Protein AF-A0A6A2XQ87-F1 (afdb_monomer)

Secondary structure (DSSP, 8-state):
-PPPPPPSS---SHHHHHHHHHHHHHHHHHHHHHHHHHH---EEEEEE-TTT-SS-EEES-HHHHHHHHHHHHHS-HHHHS-----------------SS---SHHHHHHHHHHHHHHHHHHHHHHHHHHT-EEEEEEPPPTT--PPPEEES-HHHHHHHHHHHHTS---TT--HHHHHHHHHHHHHHHHHHHHHHHHHHHHHHHHTTT--

Solvent-accessible surface area (backbone atoms only — not comparable to full-atom values): 12381 Å² total; per-residue (Å²): 132,84,79,78,83,76,76,98,45,64,48,81,53,65,69,61,26,49,52,50,46,57,54,48,52,56,51,47,56,52,49,53,51,52,45,28,48,30,53,53,26,53,60,33,35,45,38,42,32,84,89,78,36,94,57,67,48,48,32,81,30,67,75,67,26,49,60,57,51,54,56,60,67,70,51,56,74,80,65,57,73,63,80,84,80,81,81,82,83,87,89,77,88,80,68,92,74,74,96,47,66,46,80,54,63,69,63,22,52,55,48,44,56,54,52,49,55,54,47,55,52,50,52,53,48,48,30,46,30,60,71,38,52,62,29,37,40,39,37,57,32,91,95,5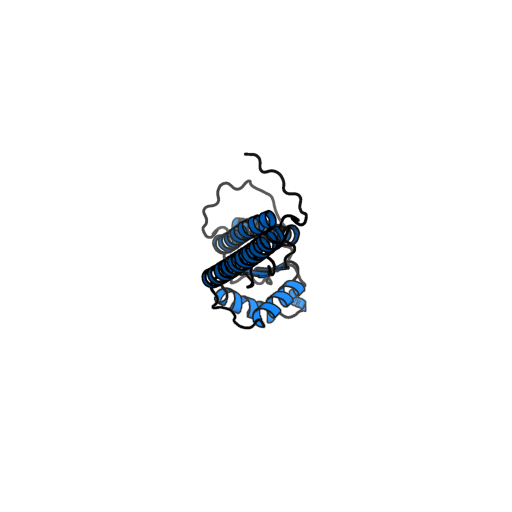4,93,64,71,64,50,44,31,85,34,41,69,58,28,52,50,55,57,48,53,58,71,69,48,77,86,64,89,77,74,48,75,64,61,53,52,53,54,50,51,51,51,55,50,52,53,51,54,52,51,52,52,53,50,51,51,52,53,52,51,57,54,55,68,60,72,80,113

Sequence (211 aa):
MARKRVKLAYIIDAAARKAAYRKIKKGLAKKLSELTTLCGTETCAVIYSPTCDYQPEVWPSAAGAQHLFSEFKALPDIERSRLAECEGGGFGRAGKIKIAYITNAAARKATCKKRKKGLMKKLSELTTLCGIEACAVLYPPPGCVSQPEAWPSAAVAHRLLSEYKNLPEFQNVKEEDLDELRLLIEQNLKDINNRVHALINAHVLWGKQEY

Radius of gyration: 24.17 Å; Cα contacts (8 Å, |Δi|>4): 193; chains: 1; bounding box: 72×45×71 Å

Structure (mmCIF, N/CA/C/O backbone):
data_AF-A0A6A2XQ87-F1
#
_entry.id   AF-A0A6A2XQ87-F1
#
loop_
_atom_site.group_PDB
_atom_site.id
_atom_site.type_symbol
_atom_site.label_atom_id
_atom_site.label_alt_id
_atom_site.label_comp_id
_atom_site.label_asym_id
_atom_site.label_entity_id
_atom_site.label_seq_id
_atom_site.pdbx_PDB_ins_code
_atom_site.Cartn_x
_atom_site.Cartn_y
_atom_site.Cartn_z
_atom_site.occupancy
_atom_site.B_iso_or_equiv
_atom_site.auth_seq_id
_atom_site.auth_comp_id
_atom_site.auth_asym_id
_atom_site.auth_atom_id
_atom_site.pdbx_PDB_model_num
ATOM 1 N N . MET A 1 1 ? 2.124 27.271 -5.789 1.00 35.72 1 MET A N 1
ATOM 2 C CA . MET A 1 1 ? 2.092 26.489 -7.047 1.00 35.72 1 MET A CA 1
ATOM 3 C C . MET A 1 1 ? 0.787 25.711 -7.142 1.00 35.72 1 MET A C 1
ATOM 5 O O . MET A 1 1 ? 0.489 24.936 -6.235 1.00 35.72 1 MET A O 1
ATOM 9 N N . ALA A 1 2 ? 0.000 25.914 -8.199 1.00 40.97 2 ALA A N 1
ATOM 10 C CA . ALA A 1 2 ? -1.187 25.102 -8.458 1.00 40.97 2 ALA A CA 1
ATOM 11 C C . ALA A 1 2 ? -0.754 23.674 -8.828 1.00 40.97 2 ALA A C 1
ATOM 13 O O . ALA A 1 2 ? 0.063 23.481 -9.727 1.00 40.97 2 ALA A O 1
ATOM 14 N N . ARG A 1 3 ? -1.257 22.653 -8.120 1.00 56.28 3 ARG A N 1
ATOM 15 C CA . ARG A 1 3 ? -0.997 21.261 -8.513 1.00 56.28 3 ARG A CA 1
ATOM 16 C C . ARG A 1 3 ? -1.724 20.987 -9.822 1.00 56.28 3 ARG A C 1
ATOM 18 O O . ARG A 1 3 ? -2.952 21.024 -9.852 1.00 56.28 3 ARG A O 1
ATOM 25 N N . LYS A 1 4 ? -0.976 20.646 -10.872 1.00 64.50 4 LYS A N 1
ATOM 26 C CA . LYS A 1 4 ? -1.545 20.094 -12.104 1.00 64.50 4 LYS A CA 1
ATOM 27 C C . LYS A 1 4 ? -2.340 18.835 -11.748 1.00 64.50 4 LYS A C 1
ATOM 29 O O . LYS A 1 4 ? -1.832 17.946 -11.060 1.00 64.50 4 LYS A O 1
ATOM 34 N N . ARG A 1 5 ? -3.607 18.788 -12.162 1.00 64.62 5 ARG A N 1
ATOM 35 C CA . ARG A 1 5 ? -4.484 17.637 -11.931 1.00 64.62 5 ARG A CA 1
ATOM 36 C C . ARG A 1 5 ? -3.937 16.458 -12.734 1.00 64.62 5 ARG A C 1
ATOM 38 O O . ARG A 1 5 ? -3.805 16.548 -13.951 1.00 64.62 5 ARG A O 1
ATOM 45 N N . VAL A 1 6 ? -3.567 15.387 -12.040 1.00 66.38 6 VAL A N 1
ATOM 46 C CA . VAL A 1 6 ? -3.069 14.160 -12.670 1.00 66.38 6 VAL A CA 1
ATOM 47 C C . VAL A 1 6 ? -4.253 13.465 -13.343 1.00 66.38 6 VAL A C 1
ATOM 49 O O . VAL A 1 6 ? -5.304 13.306 -12.719 1.00 66.38 6 VAL A O 1
ATOM 52 N N . LYS A 1 7 ? -4.107 13.093 -14.620 1.00 75.81 7 LYS A N 1
ATOM 53 C CA . LYS A 1 7 ? -5.076 12.228 -15.304 1.00 75.81 7 LYS A CA 1
ATOM 54 C C . LYS A 1 7 ? -5.001 10.844 -14.649 1.00 75.81 7 LYS A C 1
ATOM 56 O O . LYS A 1 7 ? -3.903 10.319 -14.497 1.00 75.81 7 LYS A O 1
ATOM 61 N N . LEU A 1 8 ? -6.136 10.283 -14.229 1.00 82.06 8 LEU A N 1
ATOM 62 C CA . LEU A 1 8 ? -6.211 8.944 -13.628 1.00 82.06 8 LEU A CA 1
ATOM 63 C C . LEU A 1 8 ? -6.090 7.878 -14.720 1.00 82.06 8 LEU A C 1
ATOM 65 O O . LEU A 1 8 ? -7.077 7.278 -15.124 1.00 82.06 8 LEU A O 1
ATOM 69 N N . ALA A 1 9 ? -4.881 7.711 -15.237 1.00 89.06 9 ALA A N 1
ATOM 70 C CA . ALA A 1 9 ? -4.544 6.732 -16.256 1.00 89.06 9 ALA A CA 1
ATOM 71 C C . ALA A 1 9 ? -3.140 6.192 -15.989 1.00 89.06 9 ALA A C 1
ATOM 73 O O . ALA A 1 9 ? -2.318 6.875 -15.373 1.00 89.06 9 ALA A O 1
ATOM 74 N N . TYR A 1 10 ? -2.878 4.981 -16.470 1.00 91.56 10 TYR A N 1
ATOM 75 C CA . TYR A 1 10 ? -1.570 4.351 -16.359 1.00 91.56 10 TYR A CA 1
ATOM 76 C C . TYR A 1 10 ? -0.455 5.287 -16.849 1.00 91.56 10 TYR A C 1
ATOM 78 O O . TYR A 1 10 ? -0.535 5.866 -17.936 1.00 91.56 10 TYR A O 1
ATOM 86 N N . ILE A 1 11 ? 0.585 5.456 -16.031 1.00 90.19 11 ILE A N 1
ATOM 87 C CA . ILE A 1 11 ? 1.744 6.274 -16.386 1.00 90.19 11 ILE A CA 1
ATOM 88 C C . ILE A 1 11 ? 2.653 5.429 -17.274 1.00 90.19 11 ILE A C 1
ATOM 90 O O . ILE A 1 11 ? 3.260 4.476 -16.795 1.00 90.19 11 ILE A O 1
ATOM 94 N N . ILE A 1 12 ? 2.766 5.792 -18.552 1.00 88.88 12 ILE A N 1
ATOM 95 C CA . ILE A 1 12 ? 3.573 5.051 -19.535 1.00 88.88 12 ILE A CA 1
ATOM 96 C C . ILE A 1 12 ? 5.070 5.150 -19.206 1.00 88.88 12 ILE A C 1
ATOM 98 O O . ILE A 1 12 ? 5.761 4.132 -19.160 1.00 88.88 12 ILE A O 1
ATOM 102 N N . ASP A 1 13 ? 5.557 6.358 -18.912 1.00 90.75 13 ASP A N 1
ATOM 103 C CA . ASP A 1 13 ? 6.966 6.597 -18.592 1.00 90.75 13 ASP A CA 1
ATOM 104 C C . ASP A 1 13 ? 7.388 5.889 -17.294 1.00 90.75 13 ASP A C 1
ATOM 106 O O . ASP A 1 13 ? 6.822 6.119 -16.221 1.00 90.75 13 ASP A O 1
ATOM 110 N N . ALA A 1 14 ? 8.397 5.022 -17.388 1.00 84.38 14 ALA A N 1
ATOM 111 C CA . ALA A 1 14 ? 8.806 4.157 -16.286 1.00 84.38 14 ALA A CA 1
ATOM 112 C C . ALA A 1 14 ? 9.411 4.940 -15.109 1.00 84.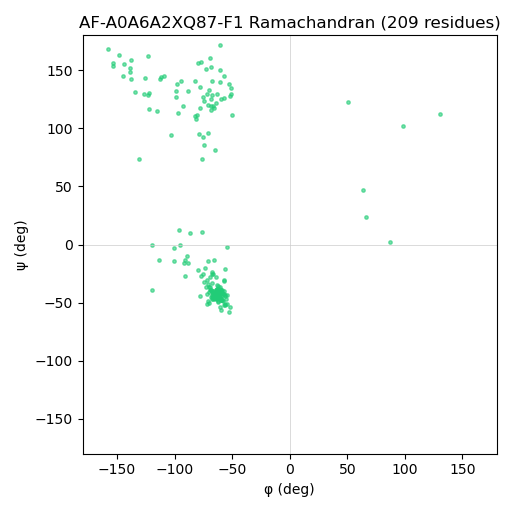38 14 ALA A C 1
ATOM 114 O O . ALA A 1 14 ? 9.107 4.643 -13.950 1.00 84.38 14 ALA A O 1
ATOM 115 N N . ALA A 1 15 ? 10.216 5.971 -15.384 1.00 86.00 15 ALA A N 1
ATOM 116 C CA . ALA A 1 15 ? 10.848 6.783 -14.347 1.00 86.00 15 ALA A CA 1
ATOM 117 C C . ALA A 1 15 ? 9.808 7.614 -13.574 1.00 86.00 15 ALA A C 1
ATOM 119 O O . ALA A 1 15 ? 9.790 7.611 -12.338 1.00 86.00 15 ALA A O 1
ATOM 120 N N . ALA A 1 16 ? 8.878 8.259 -14.281 1.00 88.94 16 ALA A N 1
ATOM 121 C CA . ALA A 1 16 ? 7.765 8.995 -13.696 1.00 88.94 16 ALA A CA 1
ATOM 122 C C . ALA A 1 16 ? 6.822 8.072 -12.920 1.00 88.94 16 ALA A C 1
ATOM 124 O O . ALA A 1 16 ? 6.366 8.443 -11.834 1.00 88.94 16 ALA A O 1
ATOM 125 N N . ARG A 1 17 ? 6.559 6.859 -13.426 1.00 91.25 17 ARG A N 1
ATOM 126 C CA . ARG A 1 17 ? 5.754 5.849 -12.728 1.00 91.25 17 ARG A CA 1
ATOM 127 C C . ARG A 1 17 ? 6.415 5.424 -11.416 1.00 91.25 17 ARG A C 1
ATOM 129 O O . ARG A 1 17 ? 5.743 5.446 -10.386 1.00 91.25 17 ARG A O 1
ATOM 136 N N . LYS A 1 18 ? 7.725 5.145 -11.413 1.00 87.00 18 LYS A N 1
ATOM 137 C CA . LYS A 1 18 ? 8.491 4.795 -10.200 1.00 87.00 18 LYS A CA 1
ATOM 138 C C . LYS A 1 18 ? 8.527 5.947 -9.187 1.00 87.00 18 LYS A C 1
ATOM 140 O O . LYS A 1 18 ? 8.330 5.736 -7.989 1.00 87.00 18 LYS A O 1
ATOM 145 N N . ALA A 1 19 ? 8.702 7.186 -9.647 1.00 87.44 19 ALA A N 1
ATOM 146 C CA . ALA A 1 19 ? 8.659 8.366 -8.782 1.00 87.44 19 ALA A CA 1
ATOM 147 C C . ALA A 1 19 ? 7.261 8.595 -8.173 1.00 87.44 19 ALA A C 1
ATOM 149 O O . ALA A 1 19 ? 7.133 8.893 -6.979 1.00 87.44 19 ALA A O 1
ATOM 150 N N . ALA A 1 20 ? 6.202 8.430 -8.973 1.00 89.44 20 ALA A N 1
ATOM 151 C CA . ALA A 1 20 ? 4.821 8.511 -8.509 1.00 89.44 20 ALA A CA 1
ATOM 152 C C . ALA A 1 20 ? 4.516 7.418 -7.477 1.00 89.44 20 ALA A C 1
ATOM 154 O O . ALA A 1 20 ? 3.986 7.737 -6.411 1.00 89.44 20 ALA A O 1
ATOM 155 N N . TYR A 1 21 ? 4.923 6.176 -7.754 1.00 90.19 21 TYR A N 1
ATOM 156 C CA . TYR A 1 21 ? 4.812 5.036 -6.849 1.00 90.19 21 TYR A CA 1
ATOM 157 C C . TYR A 1 21 ? 5.421 5.350 -5.479 1.00 90.19 21 TYR A C 1
ATOM 159 O O . TYR A 1 21 ? 4.697 5.385 -4.484 1.00 90.19 21 TYR A O 1
ATOM 167 N N . ARG A 1 22 ? 6.713 5.711 -5.423 1.00 89.06 22 ARG A N 1
ATOM 168 C CA . ARG A 1 22 ? 7.423 6.028 -4.167 1.00 89.06 22 ARG A CA 1
ATOM 169 C C . ARG A 1 22 ? 6.730 7.138 -3.372 1.00 89.06 22 ARG A C 1
ATOM 171 O O . ARG A 1 22 ? 6.539 7.040 -2.158 1.00 89.06 22 ARG A O 1
ATOM 178 N N . LYS A 1 23 ? 6.296 8.197 -4.060 1.00 89.56 23 LYS A N 1
ATOM 179 C CA . LYS A 1 23 ? 5.602 9.331 -3.437 1.00 89.56 23 LYS A CA 1
ATOM 180 C C . LYS A 1 23 ? 4.233 8.944 -2.879 1.00 89.56 23 LYS A C 1
ATOM 182 O O . LYS A 1 23 ? 3.861 9.397 -1.794 1.00 89.56 23 LYS A O 1
ATOM 187 N N . ILE A 1 24 ? 3.463 8.152 -3.623 1.00 88.44 24 ILE A N 1
ATOM 188 C CA . ILE A 1 24 ? 2.133 7.709 -3.204 1.00 88.44 24 ILE A CA 1
ATOM 189 C C . ILE A 1 24 ? 2.247 6.684 -2.071 1.00 88.44 24 ILE A C 1
ATOM 191 O O . ILE A 1 24 ? 1.532 6.850 -1.085 1.00 88.44 24 ILE A O 1
ATOM 195 N N . LYS A 1 25 ? 3.183 5.728 -2.155 1.00 88.88 25 LYS A N 1
ATOM 196 C CA . LYS A 1 25 ? 3.517 4.748 -1.107 1.00 88.88 25 LYS A CA 1
ATOM 197 C C . LYS A 1 25 ? 3.794 5.435 0.232 1.00 88.88 25 LYS A C 1
ATOM 199 O O . LYS A 1 25 ? 3.080 5.212 1.207 1.00 88.88 25 LYS A O 1
ATOM 204 N N . LYS A 1 26 ? 4.713 6.409 0.251 1.00 87.56 26 LYS A N 1
ATOM 205 C CA . LYS A 1 26 ? 5.008 7.218 1.451 1.00 87.56 26 LYS A CA 1
ATOM 206 C C . LYS A 1 26 ? 3.779 7.974 1.974 1.00 87.56 26 LYS A C 1
ATOM 208 O O . LYS A 1 26 ? 3.560 8.081 3.180 1.00 87.56 26 LYS A O 1
ATOM 213 N N . GLY A 1 27 ? 2.958 8.508 1.069 1.00 87.88 27 GLY A N 1
ATOM 214 C CA . GLY A 1 27 ? 1.711 9.187 1.423 1.00 87.88 27 GLY A CA 1
ATOM 215 C C . GLY A 1 27 ? 0.638 8.256 2.000 1.00 87.88 27 GLY A C 1
ATOM 216 O O . GLY A 1 27 ? -0.135 8.690 2.853 1.00 87.88 27 GLY A O 1
ATOM 217 N N . LEU A 1 28 ? 0.584 7.001 1.548 1.00 89.19 28 LEU A N 1
ATOM 218 C CA . LEU A 1 28 ? -0.313 5.960 2.054 1.00 89.19 28 LEU A CA 1
ATOM 219 C C . LEU A 1 28 ? 0.084 5.527 3.460 1.00 89.19 28 LEU A C 1
ATOM 221 O O . LEU A 1 28 ? -0.760 5.589 4.350 1.00 89.19 28 LEU A O 1
ATOM 225 N N . ALA A 1 29 ? 1.360 5.206 3.681 1.00 87.06 29 ALA A N 1
ATOM 226 C CA . ALA A 1 29 ? 1.874 4.849 5.003 1.00 87.06 29 ALA A CA 1
ATOM 227 C C . ALA A 1 29 ? 1.558 5.937 6.045 1.00 87.06 29 ALA A C 1
ATOM 229 O O . ALA A 1 29 ? 1.047 5.648 7.125 1.00 87.06 29 ALA A O 1
ATOM 230 N N . LYS A 1 30 ? 1.741 7.216 5.681 1.00 88.38 30 LYS A N 1
ATOM 231 C CA . LYS A 1 30 ? 1.367 8.348 6.544 1.00 88.38 30 LYS A CA 1
ATOM 232 C C . LYS A 1 30 ? -0.140 8.424 6.819 1.00 88.38 30 LYS A C 1
ATOM 234 O O . LYS A 1 30 ? -0.562 8.783 7.911 1.00 88.38 30 LYS A O 1
ATOM 239 N N . LYS A 1 31 ? -0.982 8.130 5.825 1.00 88.88 31 LYS A N 1
ATOM 240 C CA . LYS A 1 31 ? -2.443 8.139 6.001 1.00 88.88 31 LYS A CA 1
ATOM 241 C C . LYS A 1 31 ? -2.912 7.014 6.918 1.00 88.88 31 LYS A C 1
ATOM 243 O O . LYS A 1 31 ? -3.819 7.261 7.707 1.00 88.88 31 LYS A O 1
ATOM 248 N N . LEU A 1 32 ? -2.316 5.828 6.799 1.00 88.56 32 LEU A N 1
ATOM 249 C CA . LEU A 1 32 ? -2.592 4.674 7.655 1.00 88.56 32 LEU A CA 1
ATOM 250 C C . LEU A 1 32 ? -2.182 4.955 9.105 1.00 88.56 32 LEU A C 1
ATOM 252 O O . LEU A 1 32 ? -2.995 4.767 10.010 1.00 88.56 32 LEU A O 1
ATOM 256 N N . SER A 1 33 ? -0.988 5.519 9.324 1.00 86.81 33 SER A N 1
ATOM 257 C CA . SER A 1 33 ? -0.547 5.896 10.672 1.00 86.81 33 SER A CA 1
ATOM 258 C C . SER A 1 33 ? -1.428 6.986 11.281 1.00 86.81 33 SER A C 1
ATOM 260 O O . SER A 1 33 ? -1.905 6.832 12.399 1.00 86.81 33 SER A O 1
ATOM 262 N N . GLU A 1 34 ? -1.753 8.043 10.527 1.00 88.50 34 GLU A N 1
ATOM 263 C CA . GLU A 1 34 ? -2.676 9.081 10.998 1.00 88.50 34 GLU A CA 1
ATOM 264 C C . GLU A 1 34 ? -4.072 8.516 11.309 1.00 88.50 34 GLU A C 1
ATOM 266 O O . GLU A 1 34 ? -4.705 8.956 12.264 1.00 88.50 34 GLU A O 1
ATOM 271 N N . LEU A 1 35 ? -4.585 7.573 10.512 1.00 88.31 35 LEU A N 1
ATOM 272 C CA . LEU A 1 35 ? -5.891 6.957 10.759 1.00 88.31 35 LEU A CA 1
ATOM 273 C C . LEU A 1 35 ? -5.878 6.152 12.064 1.00 88.31 35 LEU A C 1
ATOM 275 O O . LEU A 1 35 ? -6.745 6.368 12.909 1.00 88.31 35 LEU A O 1
ATOM 279 N N . THR A 1 36 ? -4.845 5.329 12.243 1.00 87.12 36 THR A N 1
ATOM 280 C CA . THR A 1 36 ? -4.598 4.540 13.456 1.00 87.12 36 THR A CA 1
ATOM 281 C C . THR A 1 36 ? -4.521 5.443 14.686 1.00 87.12 36 THR A C 1
ATOM 283 O O . THR A 1 36 ? -5.283 5.263 15.632 1.00 87.12 36 THR A O 1
ATOM 286 N N . THR A 1 37 ? -3.704 6.501 14.651 1.00 87.06 37 THR A N 1
ATOM 287 C CA . THR A 1 37 ? -3.547 7.423 15.787 1.00 87.06 37 THR A CA 1
ATOM 288 C C . THR A 1 37 ? -4.820 8.208 16.099 1.00 87.06 37 THR A C 1
ATOM 290 O O . THR A 1 37 ? -5.185 8.352 17.261 1.00 87.06 37 THR A O 1
ATOM 293 N N . LEU A 1 38 ? -5.506 8.749 15.088 1.00 86.38 38 LEU A N 1
ATOM 294 C CA . LEU A 1 38 ? -6.671 9.614 15.313 1.00 86.38 38 LEU A CA 1
ATOM 295 C C . LEU A 1 38 ? -7.912 8.826 15.742 1.00 86.38 38 LEU A C 1
ATOM 297 O O . LEU A 1 38 ? -8.754 9.363 16.464 1.00 86.38 38 LEU A O 1
ATOM 301 N N . CYS A 1 39 ? -8.053 7.592 15.249 1.00 85.25 39 CYS A N 1
ATOM 302 C CA . CYS A 1 39 ? -9.293 6.826 15.352 1.00 85.25 39 CYS A CA 1
ATOM 303 C C . CYS A 1 39 ? -9.184 5.580 16.235 1.00 85.25 39 CYS A C 1
ATOM 305 O O . CYS A 1 39 ? -10.227 5.038 16.587 1.00 85.25 39 CYS A O 1
ATOM 307 N N . GLY A 1 40 ? -7.974 5.147 16.607 1.00 81.31 40 GLY A N 1
ATOM 308 C CA . GLY A 1 40 ? -7.760 3.904 17.355 1.00 81.31 40 GLY A CA 1
ATOM 309 C C . GLY A 1 40 ? -8.118 2.652 16.551 1.00 81.31 40 GLY A C 1
ATOM 310 O O . GLY A 1 40 ? -8.494 1.646 17.133 1.00 81.31 40 GLY A O 1
ATOM 311 N N . THR A 1 41 ? -8.091 2.738 15.219 1.00 81.94 41 THR A N 1
ATOM 312 C CA . THR A 1 41 ? -8.372 1.614 14.317 1.00 81.94 41 THR A CA 1
ATOM 313 C C . THR A 1 41 ? -7.094 0.845 14.044 1.00 81.94 41 THR A C 1
ATOM 315 O O . THR A 1 41 ? -6.109 1.464 13.638 1.00 81.94 41 THR A O 1
ATOM 318 N N . GLU A 1 42 ? -7.121 -0.474 14.157 1.00 82.69 42 GLU A N 1
ATOM 319 C CA . GLU A 1 42 ? -6.037 -1.303 13.635 1.00 82.69 42 GLU A CA 1
ATOM 320 C C . GLU A 1 42 ? -6.196 -1.425 12.119 1.00 82.69 42 GLU A C 1
ATOM 322 O O . GLU A 1 42 ? -7.299 -1.543 11.587 1.00 82.69 42 GLU A O 1
ATOM 327 N N . THR A 1 43 ? -5.108 -1.281 11.370 1.00 82.06 43 THR A N 1
ATOM 328 C CA . THR A 1 43 ? -5.176 -1.318 9.907 1.00 82.06 43 THR A CA 1
ATOM 329 C C . THR A 1 43 ? -4.009 -2.114 9.363 1.00 82.06 43 THR A C 1
ATOM 331 O O . THR A 1 43 ? -2.933 -2.131 9.950 1.00 82.06 43 THR A O 1
ATOM 334 N N . CYS A 1 44 ? -4.208 -2.782 8.238 1.00 85.19 44 CYS A N 1
ATOM 335 C CA . CYS A 1 44 ? -3.121 -3.399 7.502 1.00 85.19 44 CYS A CA 1
ATOM 336 C C . CYS A 1 44 ? -3.306 -3.179 6.005 1.00 85.19 44 CYS A C 1
ATOM 338 O O . CYS A 1 44 ? -4.418 -2.989 5.502 1.00 85.19 44 CYS A O 1
ATOM 340 N N . ALA A 1 45 ? -2.192 -3.150 5.287 1.00 86.62 45 ALA A N 1
ATOM 341 C CA . ALA A 1 45 ? -2.188 -3.022 3.841 1.00 86.62 45 ALA A CA 1
ATOM 342 C C . ALA A 1 45 ? -1.040 -3.834 3.257 1.00 86.62 45 ALA A C 1
ATOM 344 O O . ALA A 1 45 ? 0.034 -3.897 3.855 1.00 86.62 45 ALA A O 1
ATOM 345 N N . VAL A 1 46 ? -1.282 -4.417 2.085 1.00 88.31 46 VAL A N 1
ATOM 346 C CA . VAL A 1 46 ? -0.266 -5.099 1.283 1.00 88.31 46 VAL A CA 1
ATOM 347 C C . VAL A 1 46 ? -0.290 -4.497 -0.111 1.00 88.31 46 VAL A C 1
ATOM 349 O O . VAL A 1 46 ? -1.356 -4.348 -0.713 1.00 88.31 46 VAL A O 1
ATOM 352 N N . ILE A 1 47 ? 0.882 -4.114 -0.607 1.00 88.44 47 ILE A N 1
ATOM 353 C CA . ILE A 1 47 ? 1.067 -3.546 -1.939 1.00 88.44 47 ILE A CA 1
ATOM 354 C C . ILE A 1 47 ? 2.055 -4.432 -2.690 1.00 88.44 47 ILE A C 1
ATOM 356 O O . ILE A 1 47 ? 3.223 -4.523 -2.324 1.00 88.44 47 ILE A O 1
ATOM 360 N N . TYR A 1 48 ? 1.587 -5.043 -3.770 1.00 84.25 48 TYR A N 1
ATOM 361 C CA . TYR A 1 48 ? 2.388 -5.827 -4.696 1.00 84.25 48 TYR A CA 1
ATOM 362 C C . TYR A 1 48 ? 2.774 -4.962 -5.878 1.00 84.25 48 TYR A C 1
ATOM 364 O O . TYR A 1 48 ? 1.918 -4.582 -6.672 1.00 84.25 48 TYR A O 1
ATOM 372 N N . SER A 1 49 ? 4.061 -4.668 -6.030 1.00 82.12 49 SER A N 1
ATOM 373 C CA . SER A 1 49 ? 4.544 -3.857 -7.146 1.00 82.12 49 SER A CA 1
ATOM 374 C C . SER A 1 49 ? 5.727 -4.521 -7.845 1.00 82.12 49 SER A C 1
ATOM 376 O O . SER A 1 49 ? 6.835 -4.004 -7.744 1.00 82.12 49 SER A O 1
ATOM 378 N N . PRO A 1 50 ? 5.518 -5.602 -8.625 1.00 70.56 50 PRO A N 1
ATOM 379 C CA . PRO A 1 50 ? 6.610 -6.365 -9.248 1.00 70.56 50 PRO A CA 1
ATOM 380 C C . PRO A 1 50 ? 7.542 -5.520 -10.130 1.00 70.56 50 PRO A C 1
ATOM 382 O O . PRO A 1 50 ? 8.664 -5.907 -10.428 1.00 70.56 50 PRO A O 1
ATOM 385 N N . THR A 1 51 ? 7.060 -4.358 -10.580 1.00 67.25 51 THR A N 1
ATOM 386 C CA . THR A 1 51 ? 7.790 -3.433 -11.454 1.00 67.25 51 THR A CA 1
ATOM 387 C C . THR A 1 51 ? 8.590 -2.367 -10.705 1.00 67.25 51 THR A C 1
ATOM 389 O O . THR A 1 51 ? 9.421 -1.697 -11.317 1.00 67.25 51 THR A O 1
ATOM 392 N N . CYS A 1 52 ? 8.324 -2.156 -9.413 1.00 66.44 52 CYS A N 1
ATOM 393 C CA . CYS A 1 52 ? 9.003 -1.137 -8.610 1.00 66.44 52 CYS A CA 1
ATOM 394 C C . CYS A 1 52 ? 9.765 -1.733 -7.426 1.00 66.44 52 CYS A C 1
ATOM 396 O O . CYS A 1 52 ? 10.864 -1.250 -7.161 1.00 66.44 52 CYS A O 1
ATOM 398 N N . ASP A 1 53 ? 9.194 -2.752 -6.775 1.00 71.50 53 ASP A N 1
ATOM 399 C CA . ASP A 1 53 ? 9.710 -3.414 -5.580 1.00 71.50 53 ASP A CA 1
ATOM 400 C C . ASP A 1 53 ? 9.610 -4.944 -5.771 1.00 71.50 53 ASP A C 1
ATOM 402 O O . ASP A 1 53 ? 8.562 -5.472 -6.146 1.00 71.50 53 ASP A O 1
ATOM 406 N N . TYR A 1 54 ? 10.690 -5.677 -5.498 1.00 67.25 54 TYR A N 1
ATOM 407 C CA . TYR A 1 54 ? 10.693 -7.145 -5.607 1.00 67.25 54 TYR A CA 1
ATOM 408 C C . TYR A 1 54 ? 9.921 -7.831 -4.475 1.00 67.25 54 TYR A C 1
ATOM 410 O O . TYR A 1 54 ? 9.502 -8.978 -4.614 1.00 67.25 54 TYR A O 1
ATOM 418 N N . GLN A 1 55 ? 9.722 -7.125 -3.361 1.00 73.06 55 GLN A N 1
ATOM 419 C CA . GLN A 1 55 ? 8.973 -7.605 -2.209 1.00 73.06 55 GLN A CA 1
ATOM 420 C C . GLN A 1 55 ? 7.672 -6.820 -2.044 1.00 73.06 55 GLN A C 1
ATOM 422 O O . GLN A 1 55 ? 7.652 -5.610 -2.293 1.00 73.06 55 GLN A O 1
ATOM 427 N N . PRO A 1 56 ? 6.587 -7.474 -1.599 1.00 82.25 56 PRO A N 1
ATOM 428 C CA . PRO A 1 56 ? 5.369 -6.767 -1.249 1.00 82.25 56 PRO A CA 1
ATOM 429 C C . PRO A 1 56 ? 5.625 -5.830 -0.069 1.00 82.25 56 PRO A C 1
ATOM 431 O O . PRO A 1 56 ? 6.137 -6.243 0.971 1.00 82.25 56 PRO A O 1
ATOM 434 N N . GLU A 1 57 ? 5.228 -4.571 -0.208 1.00 83.38 57 GLU A N 1
ATOM 435 C CA . GLU A 1 57 ? 5.259 -3.626 0.904 1.00 83.38 57 GLU A CA 1
ATOM 436 C C . GLU A 1 57 ? 4.096 -3.944 1.848 1.00 83.38 57 GLU A C 1
ATOM 438 O O . GLU A 1 57 ? 2.936 -3.977 1.421 1.00 83.38 57 GLU A O 1
ATOM 443 N N . VAL A 1 58 ? 4.397 -4.123 3.136 1.00 86.00 58 VAL A N 1
ATOM 444 C CA . VAL A 1 58 ? 3.402 -4.450 4.162 1.00 86.00 58 VAL A CA 1
ATOM 445 C C . VAL A 1 58 ? 3.387 -3.421 5.282 1.00 86.00 58 VAL A C 1
ATOM 447 O O . VAL A 1 58 ? 4.415 -3.084 5.862 1.00 86.00 58 VAL A O 1
ATOM 450 N N . TRP A 1 59 ? 2.186 -2.948 5.614 1.00 85.81 59 TRP A N 1
ATOM 451 C CA . TRP A 1 59 ? 1.936 -2.012 6.708 1.00 85.81 59 TRP A CA 1
ATOM 452 C C . TRP A 1 59 ? 1.133 -2.686 7.832 1.00 85.81 59 TRP A C 1
ATOM 454 O O . TRP A 1 59 ? 0.199 -3.430 7.511 1.00 85.81 59 TRP A O 1
ATOM 464 N N . PRO A 1 60 ? 1.398 -2.389 9.123 1.00 76.62 60 PRO A N 1
ATOM 465 C CA . PRO A 1 60 ? 2.418 -1.462 9.651 1.00 76.62 60 PRO A CA 1
ATOM 466 C C . PRO A 1 60 ? 3.842 -2.024 9.642 1.00 76.62 60 PRO A C 1
ATOM 468 O O . PRO A 1 60 ? 4.802 -1.266 9.545 1.00 76.62 60 PRO A O 1
ATOM 471 N N . SER A 1 61 ? 3.963 -3.341 9.720 1.00 81.19 61 SER A N 1
ATOM 472 C CA . SER A 1 61 ? 5.183 -4.120 9.518 1.00 81.19 61 SER A CA 1
ATOM 473 C C . SER A 1 61 ? 4.769 -5.546 9.156 1.00 81.19 61 SER A C 1
ATOM 475 O O . SER A 1 61 ? 3.601 -5.897 9.329 1.00 81.19 61 SER A O 1
ATOM 477 N N . ALA A 1 62 ? 5.695 -6.391 8.697 1.00 76.94 62 ALA A N 1
ATOM 478 C CA . ALA A 1 62 ? 5.385 -7.797 8.427 1.00 76.94 62 ALA A CA 1
ATOM 479 C C . ALA A 1 62 ? 4.775 -8.490 9.665 1.00 76.94 62 ALA A C 1
ATOM 481 O O . ALA A 1 62 ? 3.673 -9.027 9.582 1.00 76.94 62 ALA A O 1
ATOM 482 N N . ALA A 1 63 ? 5.420 -8.379 10.832 1.00 75.12 63 ALA A N 1
ATOM 483 C CA . ALA A 1 63 ? 4.915 -8.936 12.091 1.00 75.12 63 ALA A CA 1
ATOM 484 C C . ALA A 1 63 ? 3.597 -8.279 12.547 1.00 75.12 63 ALA A C 1
ATOM 486 O O . ALA A 1 63 ? 2.648 -8.957 12.943 1.00 75.12 63 ALA A O 1
ATOM 487 N N . GLY A 1 64 ? 3.506 -6.949 12.442 1.00 71.94 64 GLY A N 1
ATOM 488 C CA . GLY A 1 64 ? 2.311 -6.197 12.821 1.00 71.94 64 GLY A CA 1
ATOM 489 C C . GLY A 1 64 ? 1.107 -6.485 11.924 1.00 71.94 64 GLY A C 1
ATOM 490 O O . GLY A 1 64 ? -0.024 -6.353 12.364 1.00 71.94 64 GLY A O 1
ATOM 491 N N . ALA A 1 65 ? 1.322 -6.915 10.684 1.00 79.50 65 ALA A N 1
ATOM 492 C CA . ALA A 1 65 ? 0.240 -7.267 9.780 1.00 79.50 65 ALA A CA 1
ATOM 493 C C . ALA A 1 65 ? -0.142 -8.755 9.860 1.00 79.50 65 ALA A C 1
ATOM 495 O O . ALA A 1 65 ? -1.298 -9.090 9.627 1.00 79.50 65 ALA A O 1
ATOM 496 N N . GLN A 1 66 ? 0.777 -9.651 10.242 1.00 78.81 66 GLN A N 1
ATOM 497 C CA . GLN A 1 66 ? 0.530 -11.099 10.321 1.00 78.81 66 GLN A CA 1
ATOM 498 C C . GLN A 1 66 ? -0.628 -11.490 11.256 1.00 78.81 66 GLN A C 1
ATOM 500 O O . GLN A 1 66 ? -1.438 -12.350 10.887 1.00 78.81 66 GLN A O 1
ATOM 505 N N . HIS A 1 67 ? -0.731 -10.875 12.441 1.00 78.69 67 HIS A N 1
ATOM 506 C CA . HIS A 1 67 ? -1.838 -11.166 13.362 1.00 78.69 67 HIS A CA 1
ATOM 507 C C . HIS A 1 67 ? -3.176 -10.688 12.776 1.00 78.69 67 HIS A C 1
ATOM 509 O O . HIS A 1 67 ? -4.114 -11.479 12.685 1.00 78.69 67 HIS A O 1
ATOM 515 N N . LEU A 1 68 ? -3.210 -9.469 12.222 1.00 79.81 68 LEU A N 1
ATOM 516 C CA . LEU A 1 68 ? -4.372 -8.921 11.518 1.00 79.81 68 LEU A CA 1
ATOM 517 C C . LEU A 1 68 ? -4.758 -9.765 10.297 1.00 79.81 68 LEU A C 1
ATOM 519 O O . LEU A 1 68 ? -5.934 -9.929 10.003 1.00 79.81 68 LEU A O 1
ATOM 523 N N . PHE A 1 69 ? -3.805 -10.336 9.562 1.00 81.56 69 PHE A N 1
ATOM 524 C CA . PHE A 1 69 ? -4.115 -11.218 8.432 1.00 81.56 69 PHE A CA 1
ATOM 525 C C . PHE A 1 69 ? -4.743 -12.529 8.885 1.00 81.56 69 PHE A C 1
ATOM 527 O O . PHE A 1 69 ? -5.644 -13.039 8.222 1.00 81.56 69 PHE A O 1
ATOM 534 N N . SER A 1 70 ? -4.252 -13.087 9.990 1.00 77.25 70 SER A N 1
ATOM 535 C CA . SER A 1 70 ? -4.775 -14.336 10.543 1.00 77.25 70 SER A CA 1
ATOM 536 C C . SER A 1 70 ? -6.205 -14.146 11.042 1.00 77.25 70 SER A C 1
ATOM 538 O O . SER A 1 70 ? -7.066 -14.965 10.727 1.00 77.25 70 SER A O 1
ATOM 540 N N . GLU A 1 71 ? -6.473 -13.022 11.708 1.00 80.56 71 GLU A N 1
ATOM 541 C CA . GLU A 1 71 ? -7.817 -12.630 12.132 1.00 80.56 71 GLU A CA 1
ATOM 542 C C . GLU A 1 71 ? -8.762 -12.432 10.937 1.00 80.56 71 GLU A C 1
ATOM 544 O O . GLU A 1 71 ? -9.849 -13.005 10.921 1.00 80.56 71 GLU A O 1
ATOM 549 N N . PHE A 1 72 ? -8.327 -11.728 9.880 1.00 79.56 72 PHE A N 1
ATOM 550 C CA . PHE A 1 72 ? -9.159 -11.497 8.688 1.00 79.56 72 PHE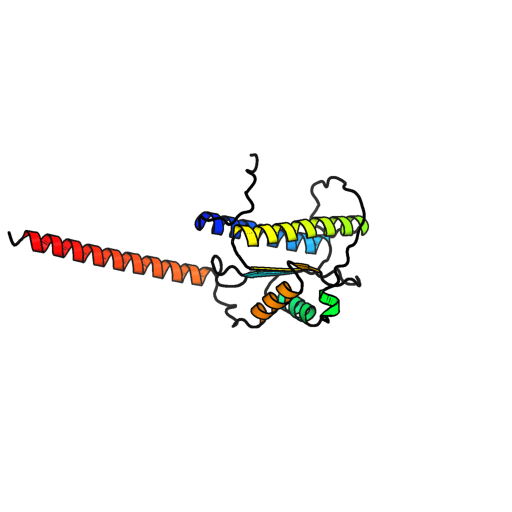 A CA 1
ATOM 551 C C . PH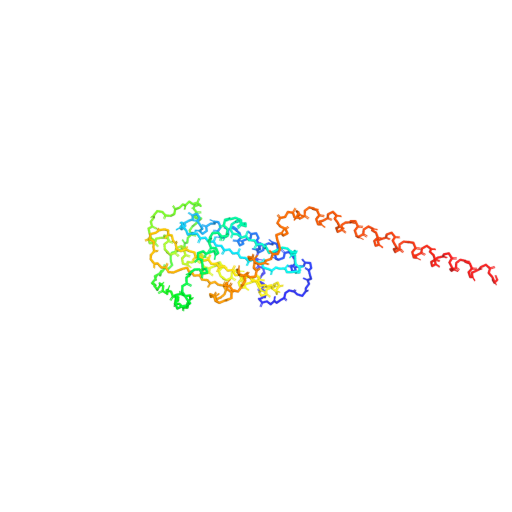E A 1 72 ? -9.643 -12.802 8.049 1.00 79.56 72 PHE A C 1
ATOM 553 O O . PHE A 1 72 ? -10.787 -12.914 7.616 1.00 79.56 72 PHE A O 1
ATOM 560 N N . LYS A 1 73 ? -8.743 -13.787 7.950 1.00 74.44 73 LYS A N 1
ATOM 561 C CA . LYS A 1 73 ? -9.021 -15.078 7.310 1.00 74.44 73 LYS A CA 1
ATOM 562 C C . LYS A 1 73 ? -9.946 -15.960 8.138 1.00 74.44 73 LYS A C 1
ATOM 564 O O . LYS A 1 73 ? -10.678 -16.760 7.563 1.00 74.44 73 LYS A O 1
ATOM 569 N N . ALA A 1 74 ? -9.896 -15.827 9.462 1.00 77.56 74 ALA A N 1
ATOM 570 C CA . ALA A 1 74 ? -10.726 -16.600 10.376 1.00 77.56 74 ALA A CA 1
ATOM 571 C C . ALA A 1 74 ? -12.209 -16.179 10.338 1.00 77.56 74 ALA A C 1
ATOM 573 O O . ALA A 1 74 ? -13.059 -16.923 10.823 1.00 77.56 74 ALA A O 1
ATOM 574 N N . LEU A 1 75 ? -12.539 -15.027 9.737 1.00 70.75 75 LEU A N 1
ATOM 575 C CA . LEU A 1 75 ? -13.921 -14.563 9.597 1.00 70.75 75 LEU A CA 1
ATOM 576 C C . LEU A 1 75 ? -14.708 -15.424 8.585 1.00 70.75 75 LEU A C 1
ATOM 578 O O . LEU A 1 75 ? -14.210 -15.657 7.476 1.00 70.75 75 LEU A O 1
ATOM 582 N N . PRO A 1 76 ? -15.941 -15.871 8.897 1.00 60.94 76 PRO A N 1
ATOM 583 C CA . PRO A 1 76 ? -16.793 -16.616 7.962 1.00 60.94 76 PRO A CA 1
ATOM 584 C C . PRO A 1 76 ? -17.057 -15.844 6.654 1.00 60.94 76 PRO A C 1
ATOM 586 O O . PRO A 1 76 ? -17.217 -14.628 6.673 1.00 60.94 76 PRO A O 1
ATOM 589 N N . ASP A 1 77 ? -17.156 -16.516 5.499 1.00 53.62 77 ASP A N 1
ATOM 590 C CA . ASP A 1 77 ? -17.327 -15.847 4.187 1.00 53.62 77 ASP A CA 1
ATOM 591 C C . ASP A 1 77 ? -18.568 -14.933 4.099 1.00 53.62 77 ASP A C 1
ATOM 593 O O . ASP A 1 77 ? -18.530 -13.889 3.450 1.00 53.62 77 ASP A O 1
ATOM 597 N N . ILE A 1 78 ? -19.646 -15.267 4.818 1.00 48.97 78 ILE A N 1
ATOM 598 C CA . ILE A 1 78 ? -20.900 -14.488 4.890 1.00 48.97 78 ILE A CA 1
ATOM 599 C C . ILE A 1 78 ? -20.697 -13.138 5.611 1.00 48.97 78 ILE A C 1
ATOM 601 O O . ILE A 1 78 ? -21.425 -12.170 5.380 1.00 48.97 78 ILE A O 1
ATOM 605 N N . GLU A 1 79 ? -19.669 -13.054 6.454 1.00 51.41 79 GLU A N 1
ATOM 606 C CA . GLU A 1 79 ? -19.253 -11.858 7.186 1.00 51.41 79 GLU A CA 1
ATOM 607 C C . GLU A 1 79 ? -18.272 -10.988 6.387 1.00 51.41 79 GLU A C 1
ATOM 609 O O . GLU A 1 79 ? -18.098 -9.806 6.663 1.00 51.41 79 GLU A O 1
ATOM 614 N N . ARG A 1 80 ? -17.671 -11.531 5.324 1.00 51.69 80 ARG A N 1
ATOM 615 C CA . ARG A 1 80 ? -16.759 -10.784 4.444 1.00 51.69 80 ARG A CA 1
ATOM 616 C C . ARG A 1 80 ? -17.503 -9.903 3.435 1.00 51.69 80 ARG A C 1
ATOM 618 O O . ARG A 1 80 ? -16.931 -8.945 2.916 1.00 51.69 80 ARG A O 1
ATOM 625 N N . SER A 1 81 ? -18.769 -10.209 3.140 1.00 46.66 81 SER A N 1
ATOM 626 C CA . SER A 1 81 ? -19.566 -9.554 2.090 1.00 46.66 81 SER A CA 1
ATOM 627 C C . SER A 1 81 ? -20.548 -8.479 2.578 1.00 46.66 81 SER A C 1
ATOM 629 O O . SER A 1 81 ? -21.201 -7.847 1.747 1.00 46.66 81 SER A O 1
ATOM 631 N N . ARG A 1 82 ? -20.686 -8.240 3.891 1.00 46.62 82 ARG A N 1
ATOM 632 C CA . ARG A 1 82 ? -21.650 -7.263 4.438 1.00 46.62 82 ARG A CA 1
ATOM 633 C C . ARG A 1 82 ? -20.946 -5.973 4.859 1.00 46.62 82 ARG A C 1
ATOM 635 O O . ARG A 1 82 ? -20.457 -5.836 5.973 1.00 46.62 82 ARG A O 1
ATOM 642 N N . LEU A 1 83 ? -20.920 -4.994 3.956 1.00 42.12 83 LEU A N 1
ATOM 643 C CA . LEU A 1 83 ? -20.454 -3.643 4.270 1.00 42.12 83 LEU A CA 1
ATOM 644 C C . LEU A 1 83 ? -21.478 -2.938 5.173 1.00 42.12 83 LEU A C 1
ATOM 646 O O . LEU A 1 83 ? -22.626 -2.736 4.784 1.00 42.12 83 LEU A O 1
ATOM 650 N N . ALA A 1 84 ? -21.064 -2.534 6.375 1.00 39.78 84 ALA A N 1
ATOM 651 C CA . ALA A 1 84 ? -21.862 -1.659 7.227 1.00 39.78 84 ALA A CA 1
ATOM 652 C C . ALA A 1 84 ? -21.742 -0.206 6.738 1.00 39.78 84 ALA A C 1
ATOM 654 O O . ALA A 1 84 ? -20.822 0.532 7.106 1.00 39.78 84 ALA A O 1
ATOM 655 N N . GLU A 1 85 ? -22.693 0.232 5.915 1.00 37.78 85 GLU A N 1
ATOM 656 C CA . GLU A 1 85 ? -22.853 1.642 5.574 1.00 37.78 85 GLU A CA 1
ATOM 657 C C . GLU A 1 85 ? -23.385 2.415 6.787 1.00 37.78 85 GLU A C 1
ATOM 659 O O . GLU A 1 85 ? -24.578 2.489 7.058 1.00 37.78 85 GLU A O 1
ATOM 664 N N . CYS A 1 86 ? -22.488 3.032 7.553 1.00 36.94 86 CYS A N 1
ATOM 665 C CA . CYS A 1 86 ? -22.901 4.068 8.494 1.00 36.94 86 CYS A CA 1
ATOM 666 C C . CYS A 1 86 ? -23.217 5.351 7.715 1.00 36.94 86 CYS A C 1
ATOM 668 O O . CYS A 1 86 ? -22.319 6.165 7.462 1.00 36.94 86 CYS A O 1
ATOM 670 N N . GLU A 1 87 ? -24.474 5.554 7.336 1.00 36.81 87 GLU A N 1
ATOM 671 C CA . GLU A 1 87 ? -24.976 6.842 6.855 1.00 36.81 87 GLU A CA 1
ATOM 672 C C . GLU A 1 87 ? -25.027 7.901 7.973 1.00 36.81 87 GLU A C 1
ATOM 674 O O . GLU A 1 87 ? -25.099 7.586 9.160 1.00 36.81 87 GLU A O 1
ATOM 679 N N . GLY A 1 88 ? -24.917 9.179 7.582 1.00 34.56 88 GLY A N 1
ATOM 680 C CA . GLY A 1 88 ? -25.136 10.328 8.472 1.00 34.56 88 GLY A CA 1
ATOM 681 C C . GLY A 1 88 ? -24.042 11.409 8.477 1.00 34.56 88 GLY A C 1
ATOM 682 O O . GLY A 1 88 ? -22.940 11.189 8.978 1.00 34.56 88 GLY A O 1
ATOM 683 N N . GLY A 1 89 ? -24.394 12.596 7.955 1.00 32.19 89 GLY A N 1
ATOM 684 C CA . GLY A 1 89 ? -24.108 13.900 8.584 1.00 32.19 89 GLY A CA 1
ATOM 685 C C . GLY A 1 89 ? -22.901 14.747 8.136 1.00 32.19 89 GLY A C 1
ATOM 686 O O . GLY A 1 89 ? -21.782 14.520 8.580 1.00 32.19 89 GLY A O 1
ATOM 687 N N . GLY A 1 90 ? -23.174 15.789 7.332 1.00 35.06 90 GLY A N 1
ATOM 688 C CA . GLY A 1 90 ? -22.695 17.188 7.462 1.00 35.06 90 GLY A CA 1
ATOM 689 C C . GLY A 1 90 ? -21.201 17.525 7.651 1.00 35.06 90 GLY A C 1
ATOM 690 O O . GLY A 1 90 ? -20.552 17.153 8.623 1.00 35.06 90 GLY A O 1
ATOM 691 N N . PHE A 1 91 ? -20.646 18.342 6.747 1.00 33.03 91 PHE A N 1
ATOM 692 C CA . PHE A 1 91 ? -19.249 18.798 6.743 1.00 33.03 91 PHE A CA 1
ATOM 693 C C . PHE A 1 91 ? -19.034 20.145 7.462 1.00 33.03 91 PHE A C 1
ATOM 695 O O . PHE A 1 91 ? -19.474 21.176 6.973 1.00 33.03 91 PHE A O 1
ATOM 702 N N . GLY A 1 92 ? -18.212 20.158 8.517 1.00 37.22 92 GLY A N 1
ATOM 703 C CA . GLY A 1 92 ? -17.421 21.331 8.923 1.00 37.22 92 GLY A CA 1
ATOM 704 C C . GLY A 1 92 ? -16.007 21.277 8.325 1.00 37.22 92 GLY A C 1
ATOM 705 O O . GLY A 1 92 ? -15.414 20.195 8.229 1.00 37.22 92 GLY A O 1
ATOM 706 N N . ARG A 1 93 ? -15.473 22.425 7.879 1.00 48.22 93 ARG A N 1
ATOM 707 C CA . ARG A 1 93 ? -14.110 22.568 7.324 1.00 48.22 93 ARG A CA 1
ATOM 708 C C . ARG A 1 93 ? -13.085 22.356 8.444 1.00 48.22 93 ARG A C 1
ATOM 710 O O . ARG A 1 93 ? -13.042 23.130 9.392 1.00 48.22 93 ARG A O 1
ATOM 717 N N . ALA A 1 94 ? -12.274 21.304 8.348 1.00 46.56 94 ALA A N 1
ATOM 718 C CA . ALA A 1 94 ? -11.274 20.987 9.364 1.00 46.56 94 ALA A CA 1
ATOM 719 C C . ALA A 1 94 ? -10.042 21.896 9.221 1.00 46.56 94 ALA A C 1
ATOM 721 O O . ALA 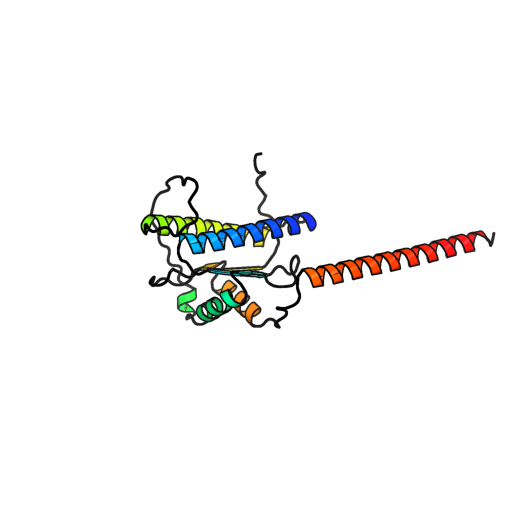A 1 94 ? -9.342 21.843 8.207 1.00 46.56 94 ALA A O 1
ATOM 722 N N . GLY A 1 95 ? -9.765 22.696 10.255 1.00 53.12 95 GLY A N 1
ATOM 723 C CA . GLY A 1 95 ? -8.436 23.257 10.496 1.00 53.12 95 GLY A CA 1
ATOM 724 C C . GLY A 1 95 ? -7.396 22.147 10.702 1.00 53.12 95 GLY A C 1
ATOM 725 O O . GLY A 1 95 ? -7.740 20.966 10.787 1.00 53.12 95 GLY A O 1
ATOM 726 N N . LYS A 1 96 ? -6.109 22.511 10.759 1.00 51.06 96 LYS A N 1
ATOM 727 C CA . LYS A 1 96 ? -5.008 21.561 11.004 1.00 51.06 96 LYS A CA 1
ATOM 728 C C . LYS A 1 96 ? -5.319 20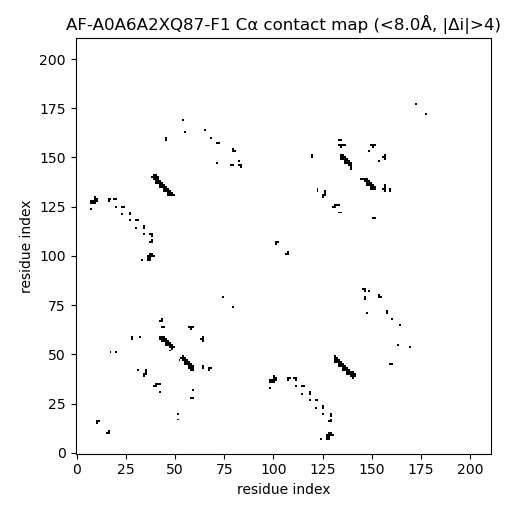.707 12.244 1.00 51.06 96 LYS A C 1
ATOM 730 O O . LYS A 1 96 ? -5.354 21.218 13.358 1.00 51.06 96 LYS A O 1
ATOM 735 N N . ILE A 1 97 ? -5.557 19.414 12.034 1.00 59.31 97 ILE A N 1
ATOM 736 C CA . ILE A 1 97 ? -5.841 18.450 13.102 1.00 59.31 97 ILE A CA 1
ATOM 737 C C . ILE A 1 97 ? -4.523 18.163 13.831 1.00 59.31 97 ILE A C 1
ATOM 739 O O . ILE A 1 97 ? -3.556 17.747 13.191 1.00 59.31 97 ILE A O 1
ATOM 743 N N . LYS A 1 98 ? -4.479 18.380 15.153 1.00 67.75 98 LYS A N 1
ATOM 744 C CA . LYS A 1 98 ? -3.394 17.862 16.003 1.00 67.75 98 LYS A CA 1
ATOM 745 C C . LYS A 1 98 ? -3.395 16.334 15.879 1.00 67.75 98 LYS A C 1
ATOM 747 O O . LYS A 1 98 ? -4.445 15.723 16.061 1.00 67.75 98 LYS A O 1
ATOM 752 N N . ILE A 1 99 ? -2.262 15.726 15.523 1.00 75.88 99 ILE A N 1
ATOM 753 C CA . ILE A 1 99 ? -2.154 14.266 15.364 1.00 75.88 99 ILE A CA 1
ATOM 754 C C . ILE A 1 99 ? -2.130 13.636 16.763 1.00 75.88 99 ILE A C 1
ATOM 756 O O . ILE A 1 99 ? -1.072 13.444 17.346 1.00 75.88 99 ILE A O 1
ATOM 760 N N . ALA A 1 100 ? -3.313 13.393 17.318 1.00 80.62 100 ALA A N 1
ATOM 761 C CA . ALA A 1 100 ? -3.541 12.734 18.598 1.00 80.62 100 ALA A CA 1
ATOM 762 C C . ALA A 1 100 ? -4.923 12.069 18.581 1.00 80.62 100 ALA A C 1
ATOM 764 O O . ALA A 1 100 ? -5.801 12.487 17.821 1.00 80.62 100 ALA A O 1
ATOM 765 N N . TYR A 1 101 ? -5.122 11.051 19.416 1.00 84.19 101 TYR A N 1
ATOM 766 C CA . TYR A 1 101 ? -6.403 10.353 19.510 1.00 84.19 101 TYR A CA 1
ATOM 767 C C . TYR A 1 101 ? -7.568 11.329 19.730 1.00 84.19 101 TYR A C 1
ATOM 769 O O . TYR A 1 101 ? -7.537 12.174 20.628 1.00 84.19 101 TYR A O 1
ATOM 777 N N . ILE A 1 102 ? -8.605 11.227 18.893 1.00 84.44 102 ILE A N 1
ATOM 778 C CA . ILE A 1 102 ? -9.775 12.102 18.984 1.00 84.44 102 ILE A CA 1
ATOM 779 C C . ILE A 1 102 ? -10.692 11.554 20.073 1.00 84.44 102 ILE A C 1
ATOM 781 O O . ILE A 1 102 ? -11.368 10.550 19.869 1.00 84.44 102 ILE A O 1
ATOM 785 N N . THR A 1 103 ? -10.765 12.229 21.216 1.00 83.69 103 THR A N 1
ATOM 786 C CA . THR A 1 103 ? -11.582 11.792 22.360 1.00 83.69 103 THR A CA 1
ATOM 787 C C . THR A 1 103 ? -13.084 11.842 22.065 1.00 83.69 103 THR A C 1
ATOM 789 O O . THR A 1 103 ? -13.807 10.890 22.360 1.00 83.69 103 THR A O 1
ATOM 792 N N . ASN A 1 104 ? -13.557 12.902 21.399 1.00 86.25 104 ASN A N 1
ATOM 793 C CA . ASN A 1 104 ? -14.965 13.053 21.026 1.00 86.25 104 ASN A CA 1
ATOM 794 C C . ASN A 1 104 ? -15.398 11.987 20.000 1.00 86.25 104 ASN A C 1
ATOM 796 O O . ASN A 1 104 ? -14.913 11.960 18.867 1.00 86.25 104 ASN A O 1
ATOM 800 N N . ALA A 1 105 ? -16.355 11.137 20.380 1.00 78.56 105 ALA A N 1
ATOM 801 C CA . ALA A 1 105 ? -16.787 9.994 19.577 1.00 78.56 105 ALA A CA 1
ATOM 802 C C . ALA A 1 105 ? -17.415 10.381 18.224 1.00 78.56 105 ALA A C 1
ATOM 804 O O . ALA A 1 105 ? -17.106 9.759 17.206 1.00 78.56 105 ALA A O 1
ATOM 805 N N . ALA A 1 106 ? -18.243 11.430 18.178 1.00 82.31 106 ALA A N 1
ATOM 806 C CA . ALA A 1 106 ? -18.879 11.886 16.941 1.00 82.31 106 ALA A CA 1
ATOM 807 C C . ALA A 1 106 ? -17.847 12.466 15.956 1.00 82.31 106 ALA A C 1
ATOM 809 O O . ALA A 1 106 ? -17.823 12.101 14.776 1.00 82.31 106 ALA A O 1
ATOM 810 N N . ALA A 1 107 ? -16.932 13.305 16.452 1.00 84.00 107 ALA A N 1
ATOM 811 C CA . ALA A 1 107 ? -15.838 13.865 15.662 1.00 84.00 107 ALA A CA 1
ATOM 812 C C . ALA A 1 107 ? -14.873 12.775 15.169 1.00 84.00 107 ALA A C 1
ATOM 814 O O . ALA A 1 107 ? -14.434 12.816 14.013 1.00 84.00 107 ALA A O 1
ATOM 815 N N . ARG A 1 108 ? -14.583 11.773 16.012 1.00 86.75 108 ARG A N 1
ATOM 816 C CA . ARG A 1 108 ? -13.767 10.605 15.660 1.00 86.75 108 ARG A CA 1
ATOM 817 C C . ARG A 1 108 ? -14.428 9.793 14.548 1.00 86.75 108 ARG A C 1
ATOM 819 O O . ARG A 1 108 ? -13.788 9.559 13.526 1.00 86.75 108 ARG A O 1
ATOM 826 N N . LYS A 1 109 ? -15.720 9.460 14.672 1.00 83.38 109 LYS A N 1
ATOM 827 C CA . LYS A 1 109 ? -16.486 8.716 13.651 1.00 83.38 109 LYS A CA 1
ATOM 828 C C . LYS A 1 109 ? -16.504 9.444 12.303 1.00 83.38 109 LYS A C 1
ATOM 830 O O . LYS A 1 109 ? -16.186 8.849 11.271 1.00 83.38 109 LYS A O 1
ATOM 835 N N . ALA A 1 110 ? -16.799 10.745 12.300 1.00 84.69 110 ALA A N 1
ATOM 836 C CA . ALA A 1 110 ? -16.814 11.554 11.080 1.00 84.69 110 ALA A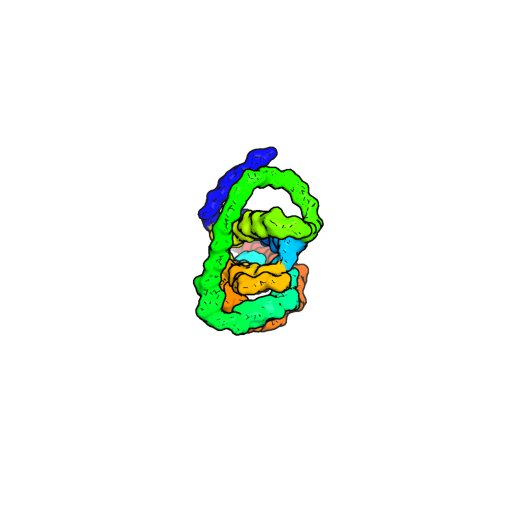 CA 1
ATOM 837 C C . ALA A 1 110 ? -15.422 11.660 10.429 1.00 84.69 110 ALA A C 1
ATOM 839 O O . ALA A 1 110 ? -15.287 11.564 9.204 1.00 84.69 110 ALA A O 1
ATOM 840 N N . THR A 1 111 ? -14.376 11.832 11.242 1.00 87.00 111 THR A N 1
ATOM 841 C CA . THR A 1 111 ? -12.983 11.887 10.778 1.00 87.00 111 THR A CA 1
ATOM 842 C C . THR A 1 111 ? -12.541 10.551 10.192 1.00 87.00 111 THR A C 1
ATOM 844 O O . THR A 1 111 ? -12.000 10.535 9.084 1.00 87.00 111 THR A O 1
ATOM 847 N N . CYS A 1 112 ? -12.841 9.445 10.875 1.00 85.62 112 CYS A N 1
ATOM 848 C CA . CYS A 1 112 ? -12.566 8.088 10.416 1.00 85.62 112 CYS A CA 1
ATOM 849 C C . CYS A 1 112 ? -13.216 7.835 9.054 1.00 85.62 112 CYS A C 1
ATOM 851 O O . CYS A 1 112 ? -12.517 7.523 8.093 1.00 85.62 112 CYS A O 1
ATOM 853 N N . LYS A 1 113 ? -14.525 8.101 8.915 1.00 86.12 113 LYS A N 1
ATOM 854 C CA . LYS A 1 113 ? -15.266 7.940 7.650 1.00 86.12 113 LYS A CA 1
ATOM 855 C C . LYS A 1 113 ? -14.629 8.727 6.499 1.00 86.12 113 LYS A C 1
ATOM 857 O O . LYS A 1 113 ? -14.412 8.192 5.410 1.00 86.12 113 LYS A O 1
ATOM 862 N N . LYS A 1 114 ? -14.280 9.999 6.728 1.00 87.75 114 LYS A N 1
ATOM 863 C CA . LYS A 1 114 ? -13.652 10.855 5.704 1.00 87.75 114 LYS A CA 1
ATOM 864 C C . LYS A 1 114 ? -12.253 10.369 5.325 1.00 87.75 114 LYS A C 1
ATOM 866 O O . LYS A 1 114 ? -11.932 10.289 4.137 1.00 87.75 114 LYS A O 1
ATOM 871 N N . ARG A 1 115 ? -11.414 10.057 6.314 1.00 88.81 115 ARG A N 1
ATOM 872 C CA . ARG A 1 115 ? -10.024 9.637 6.093 1.00 88.81 115 ARG A CA 1
ATOM 873 C C . ARG A 1 115 ? -9.942 8.264 5.440 1.00 88.81 115 ARG A C 1
ATOM 875 O O . ARG A 1 115 ? -9.166 8.122 4.503 1.00 88.81 115 ARG A O 1
ATOM 882 N N . LYS A 1 116 ? -10.809 7.333 5.834 1.00 88.56 116 LYS A N 1
ATOM 883 C CA . LYS A 1 116 ? -11.008 6.022 5.208 1.00 88.56 116 LYS A CA 1
ATOM 884 C C . LYS A 1 116 ? -11.371 6.138 3.730 1.00 88.56 116 LYS A C 1
ATOM 886 O O . LYS A 1 116 ? -10.645 5.630 2.883 1.00 88.56 116 LYS A O 1
ATOM 891 N N . LYS A 1 117 ? -12.383 6.943 3.382 1.00 87.88 117 LYS A N 1
ATOM 892 C CA . LYS A 1 117 ? -12.712 7.235 1.972 1.00 87.88 117 LYS A CA 1
ATOM 893 C C . LYS A 1 117 ? -11.523 7.837 1.213 1.00 87.88 117 LYS A C 1
ATOM 895 O O . LYS A 1 117 ? -11.285 7.512 0.053 1.00 87.88 117 LYS A O 1
ATOM 900 N N . GLY A 1 118 ? -10.763 8.722 1.859 1.00 88.88 118 GLY A N 1
ATOM 901 C CA . GLY A 1 118 ? -9.552 9.313 1.289 1.00 88.88 118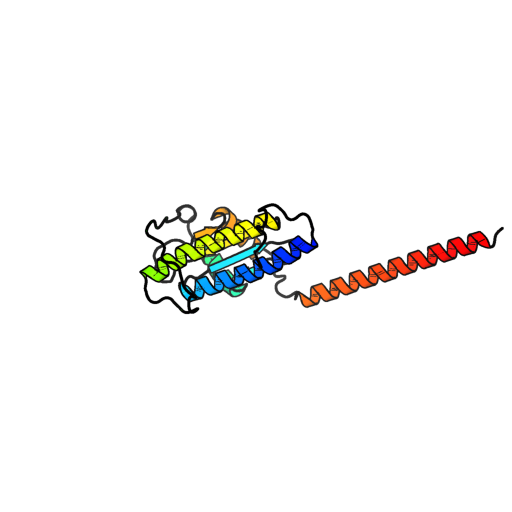 GLY A CA 1
ATOM 902 C C . GLY A 1 118 ? -8.380 8.334 1.133 1.00 88.88 118 GLY A C 1
ATOM 903 O O . GLY A 1 118 ? -7.544 8.550 0.258 1.00 88.88 118 GLY A O 1
ATOM 904 N N . LEU A 1 119 ? -8.301 7.298 1.968 1.00 90.06 119 LEU A N 1
ATOM 905 C CA . LEU A 1 119 ? -7.327 6.212 1.875 1.00 90.06 119 LEU A CA 1
ATOM 906 C C . LEU A 1 119 ? -7.665 5.301 0.690 1.00 90.06 119 LEU A C 1
ATOM 908 O O . LEU A 1 119 ? -6.822 5.131 -0.185 1.00 90.06 119 LEU A O 1
ATOM 912 N N . MET A 1 120 ? -8.914 4.831 0.598 1.00 90.00 120 MET A N 1
ATOM 913 C CA . MET A 1 120 ? -9.364 3.948 -0.489 1.00 90.00 120 MET A CA 1
ATOM 914 C C . MET A 1 120 ? -9.198 4.594 -1.865 1.00 90.00 120 MET A C 1
ATOM 916 O O . MET A 1 120 ? -8.694 3.973 -2.798 1.00 90.00 120 MET A O 1
ATOM 920 N N . LYS A 1 121 ? -9.516 5.892 -1.979 1.00 90.19 121 LYS A N 1
ATOM 921 C CA . LYS A 1 121 ? -9.236 6.661 -3.201 1.00 90.19 121 LYS A CA 1
ATOM 922 C C . LYS A 1 121 ? -7.753 6.666 -3.553 1.00 90.19 121 LYS A C 1
ATOM 924 O O . LYS A 1 121 ? -7.406 6.539 -4.717 1.00 90.19 121 LYS A O 1
ATOM 929 N N . LYS A 1 122 ? -6.871 6.805 -2.561 1.00 89.38 122 LYS A N 1
ATOM 930 C CA . LYS A 1 122 ? -5.425 6.852 -2.793 1.00 89.38 122 LYS A CA 1
ATOM 931 C C . LYS A 1 122 ? -4.865 5.495 -3.225 1.00 89.38 122 LYS A C 1
ATOM 933 O O . LYS A 1 122 ? -3.984 5.470 -4.076 1.00 89.38 122 LYS A O 1
ATOM 938 N N . LEU A 1 123 ? -5.396 4.399 -2.683 1.00 91.12 123 LEU A N 1
ATOM 939 C CA . LEU A 1 123 ? -5.091 3.039 -3.136 1.00 91.12 123 LEU A CA 1
ATOM 940 C C . LEU A 1 123 ? -5.583 2.802 -4.572 1.00 91.12 123 LEU A C 1
ATOM 942 O O . LEU A 1 123 ? -4.839 2.283 -5.398 1.00 91.12 123 LEU A O 1
ATOM 946 N N . SER A 1 124 ? -6.785 3.282 -4.906 1.00 90.62 124 SER A N 1
ATOM 947 C CA . SER A 1 124 ? -7.318 3.220 -6.278 1.00 90.62 124 SER A CA 1
ATOM 948 C C . SER A 1 124 ? -6.453 4.022 -7.261 1.00 90.62 124 SER A C 1
ATOM 950 O O . SER A 1 124 ? -6.146 3.561 -8.354 1.00 90.62 124 SER A O 1
ATOM 952 N N . GLU A 1 125 ? -6.007 5.218 -6.862 1.00 90.38 125 GLU A N 1
ATOM 953 C CA . GLU A 1 125 ? -5.059 6.019 -7.644 1.00 90.38 125 GLU A CA 1
ATOM 954 C C . GLU A 1 125 ? -3.733 5.281 -7.848 1.00 90.38 125 GLU A C 1
ATOM 956 O O . GLU A 1 125 ? -3.215 5.270 -8.957 1.00 90.38 125 GLU A O 1
ATOM 961 N N . LEU A 1 126 ? -3.179 4.673 -6.794 1.00 91.19 126 LEU A N 1
ATOM 962 C CA . LEU A 1 126 ? -1.911 3.949 -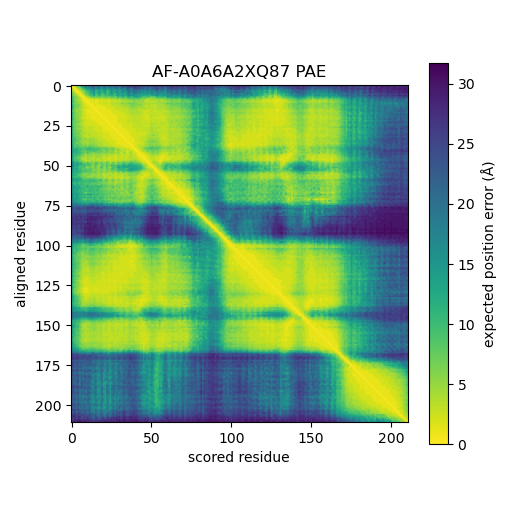6.868 1.00 91.19 126 LEU A CA 1
ATOM 963 C C . LEU A 1 126 ? -1.991 2.780 -7.857 1.00 91.19 126 LEU A C 1
ATOM 965 O O . LEU A 1 126 ? -1.184 2.703 -8.779 1.00 91.19 126 LEU A O 1
ATOM 969 N N . THR A 1 127 ? -2.984 1.910 -7.675 1.00 91.94 127 THR A N 1
ATOM 970 C CA . THR A 1 127 ? -3.205 0.732 -8.528 1.00 91.94 127 THR A CA 1
ATOM 971 C C . THR A 1 127 ? -3.437 1.131 -9.985 1.00 91.94 127 THR A C 1
ATOM 973 O O . THR A 1 127 ? -2.831 0.547 -10.878 1.00 91.94 127 THR A O 1
ATOM 976 N N . THR A 1 128 ? -4.193 2.206 -10.236 1.00 92.38 128 THR A N 1
ATOM 977 C CA . THR A 1 128 ? -4.463 2.708 -11.597 1.00 92.38 128 THR A CA 1
ATOM 978 C C . THR A 1 128 ? -3.235 3.344 -12.256 1.00 92.38 128 THR A C 1
ATOM 980 O O . THR A 1 128 ? -2.924 3.052 -13.407 1.00 92.38 128 THR A O 1
ATOM 983 N N . LEU A 1 129 ? -2.537 4.247 -11.559 1.00 91.50 129 LEU A N 1
ATOM 984 C CA . LEU A 1 129 ? -1.411 4.996 -12.133 1.00 91.50 129 LEU A CA 1
ATOM 985 C C . LEU A 1 129 ? -0.187 4.106 -12.360 1.00 91.50 129 LEU A C 1
ATOM 987 O O . LEU A 1 129 ? 0.571 4.333 -13.304 1.00 91.50 129 LEU A O 1
ATOM 991 N N . CYS A 1 130 ? 0.018 3.128 -11.478 1.00 90.50 130 CYS A N 1
ATOM 992 C CA . CYS A 1 130 ? 1.194 2.270 -11.501 1.00 90.50 130 CYS A CA 1
ATOM 993 C C . CYS A 1 130 ? 0.933 0.897 -12.132 1.00 90.50 130 CYS A C 1
ATOM 995 O O . CYS A 1 130 ? 1.904 0.227 -12.470 1.00 90.50 130 CYS A O 1
ATOM 997 N N . GLY A 1 131 ? -0.327 0.492 -12.326 1.00 89.38 131 GLY A N 1
ATOM 998 C CA . GLY A 1 131 ? -0.672 -0.837 -12.842 1.00 89.38 131 GLY A CA 1
ATOM 999 C C . GLY A 1 131 ? -0.239 -1.948 -11.887 1.00 89.38 131 GLY A C 1
ATOM 1000 O O . GLY A 1 131 ? 0.428 -2.887 -12.305 1.00 89.38 131 GLY A O 1
ATOM 1001 N N . ILE A 1 132 ? -0.542 -1.786 -10.597 1.00 90.75 132 ILE A N 1
ATOM 1002 C CA . ILE A 1 132 ? -0.095 -2.685 -9.525 1.00 90.75 132 ILE A CA 1
ATOM 1003 C C . ILE A 1 132 ? -1.281 -3.253 -8.750 1.00 90.75 132 ILE A C 1
ATOM 1005 O O . ILE A 1 132 ? -2.368 -2.670 -8.772 1.00 90.75 132 ILE A O 1
ATOM 1009 N N . GLU A 1 133 ? -1.056 -4.334 -8.006 1.00 91.69 133 GLU A N 1
ATOM 1010 C CA . GLU A 1 133 ? -2.060 -4.916 -7.117 1.00 91.69 133 GLU A CA 1
ATOM 1011 C C . GLU A 1 133 ? -1.845 -4.447 -5.677 1.00 91.69 133 GLU A C 1
ATOM 1013 O O . GLU A 1 133 ? -0.725 -4.348 -5.182 1.00 91.69 133 GLU A O 1
ATOM 1018 N N . ALA A 1 134 ? -2.927 -4.119 -4.981 1.00 92.25 134 ALA A N 1
ATOM 1019 C CA . ALA A 1 134 ? -2.866 -3.743 -3.578 1.00 92.25 134 ALA A CA 1
ATOM 1020 C C . ALA A 1 134 ? -4.190 -4.057 -2.889 1.00 92.25 134 ALA A C 1
ATOM 1022 O O . ALA A 1 134 ? -5.252 -4.008 -3.512 1.00 92.25 134 ALA A O 1
ATOM 1023 N N . CYS A 1 135 ? -4.132 -4.293 -1.585 1.00 93.06 135 CYS A N 1
ATOM 1024 C CA . CYS A 1 135 ? -5.308 -4.346 -0.730 1.00 93.06 135 CYS A CA 1
ATOM 1025 C C . CYS A 1 135 ? -5.062 -3.639 0.600 1.00 93.06 135 CYS A C 1
ATOM 1027 O O . CYS A 1 135 ? -3.925 -3.472 1.045 1.00 93.06 135 CYS A O 1
ATOM 1029 N N . ALA A 1 136 ? -6.152 -3.251 1.253 1.00 91.06 136 ALA A N 1
ATOM 1030 C CA . ALA A 1 136 ? -6.126 -2.782 2.631 1.00 91.06 136 ALA A CA 1
ATOM 1031 C C . ALA A 1 136 ? -7.304 -3.366 3.404 1.00 91.06 136 ALA A C 1
ATOM 1033 O O . ALA A 1 136 ? -8.404 -3.468 2.864 1.00 91.06 136 ALA A O 1
ATOM 1034 N N . VAL A 1 137 ? -7.067 -3.702 4.667 1.00 89.75 137 VAL A N 1
ATOM 1035 C CA . VAL A 1 137 ? -8.089 -4.135 5.618 1.00 89.75 137 VAL A CA 1
ATOM 1036 C C . VAL A 1 137 ? -8.035 -3.201 6.820 1.00 89.75 137 VAL A C 1
ATOM 1038 O O . VAL A 1 137 ? -6.970 -2.913 7.367 1.00 89.75 137 VAL A O 1
ATOM 1041 N N . LEU A 1 138 ? -9.190 -2.656 7.189 1.00 88.00 138 LEU A N 1
ATOM 1042 C CA . LEU A 1 138 ? -9.338 -1.738 8.308 1.00 88.00 138 LEU A CA 1
ATOM 1043 C C . LEU A 1 138 ? -10.211 -2.389 9.366 1.00 88.00 138 LEU A C 1
ATOM 1045 O O . LEU A 1 138 ? -11.411 -2.571 9.150 1.00 88.00 138 LEU A O 1
ATOM 1049 N N . TYR A 1 139 ? -9.614 -2.648 10.516 1.00 83.75 139 TYR A N 1
ATOM 1050 C CA . TYR A 1 139 ? -10.298 -3.135 11.694 1.00 83.75 139 TYR A CA 1
ATOM 1051 C C . TYR A 1 139 ? -10.932 -1.972 12.448 1.00 83.75 139 TYR A C 1
ATOM 1053 O O . TYR A 1 139 ? -10.370 -0.868 12.530 1.00 83.75 139 TYR A O 1
ATOM 1061 N N . PRO A 1 140 ? -12.137 -2.178 12.982 1.00 76.75 140 PRO A N 1
ATOM 1062 C CA . PRO A 1 140 ? -12.728 -1.203 13.866 1.00 76.75 140 PRO A CA 1
ATOM 1063 C C . PRO A 1 140 ? -11.973 -1.160 15.201 1.00 76.75 140 PRO A C 1
ATOM 1065 O O . PRO A 1 140 ? -11.256 -2.097 15.542 1.00 76.75 140 PRO A O 1
ATOM 1068 N N . PRO A 1 141 ? -12.111 -0.065 15.965 1.00 72.94 141 PRO A N 1
ATOM 1069 C CA . PRO A 1 141 ? -11.470 0.035 17.266 1.00 72.94 141 PRO A CA 1
ATOM 1070 C C . PRO A 1 141 ? -11.960 -1.064 18.223 1.00 72.94 141 PRO A C 1
ATOM 1072 O O . PRO A 1 141 ? -13.137 -1.443 18.144 1.00 72.94 141 PRO A O 1
ATOM 1075 N N . PRO A 1 142 ? -11.116 -1.502 19.174 1.00 64.75 142 PRO A N 1
ATOM 1076 C CA . PRO A 1 142 ? -11.503 -2.465 20.199 1.00 64.75 142 PRO A CA 1
ATOM 1077 C C . PRO A 1 142 ? -12.792 -2.042 20.922 1.00 64.75 142 PRO A C 1
ATOM 1079 O O . PRO A 1 142 ? -12.961 -0.875 21.284 1.00 64.75 142 PRO A O 1
ATOM 1082 N N . GLY A 1 143 ? -13.717 -2.988 21.109 1.00 63.88 143 GLY A N 1
ATOM 1083 C CA . GLY A 1 143 ? -15.037 -2.740 21.709 1.00 63.88 143 GLY A CA 1
ATOM 1084 C C . GLY A 1 143 ? -16.128 -2.293 20.726 1.00 63.88 143 GLY A C 1
ATOM 1085 O O . GLY A 1 143 ? -17.258 -2.037 21.141 1.00 63.88 143 GLY A O 1
ATOM 1086 N N . CYS A 1 144 ? -15.830 -2.205 19.428 1.00 65.56 144 CYS A N 1
ATOM 1087 C CA . CYS A 1 144 ? -16.828 -1.996 18.383 1.00 65.56 144 CYS A CA 1
ATOM 1088 C C . CYS A 1 144 ? -17.197 -3.334 17.718 1.00 65.56 144 CYS A C 1
ATOM 1090 O O . CYS A 1 144 ? -16.316 -4.083 17.320 1.00 65.56 144 CYS A O 1
ATOM 1092 N N . VAL A 1 145 ? -18.496 -3.620 17.563 1.00 64.31 145 VAL A N 1
ATOM 1093 C CA . VAL A 1 145 ? -19.015 -4.912 17.048 1.00 64.31 145 VAL A CA 1
ATOM 1094 C C . VAL A 1 145 ? -19.101 -4.953 15.509 1.00 64.31 145 VAL A C 1
ATOM 1096 O O . VAL A 1 145 ? -19.730 -5.829 14.928 1.00 64.31 145 VAL A O 1
ATOM 1099 N N . SER A 1 146 ? -18.536 -3.966 14.810 1.00 73.06 146 SER A N 1
ATOM 1100 C CA . SER A 1 146 ? -18.542 -3.956 13.341 1.00 73.06 146 SER A CA 1
ATOM 1101 C C . SER A 1 146 ? -17.508 -4.928 12.763 1.00 73.06 146 SER A C 1
ATOM 1103 O O . SER A 1 146 ? -16.511 -5.225 13.408 1.00 73.06 146 SER A O 1
ATOM 1105 N N . GLN A 1 147 ? -17.708 -5.377 11.525 1.00 74.94 147 GLN A N 1
ATOM 1106 C CA . GLN A 1 147 ? -16.720 -6.186 10.806 1.00 74.94 147 GLN A CA 1
ATOM 1107 C C . GLN A 1 147 ? -15.593 -5.329 10.207 1.00 74.94 147 GLN A C 1
ATOM 1109 O O . GLN A 1 147 ? -15.798 -4.133 9.949 1.00 74.94 147 GLN A O 1
ATOM 1114 N N . PRO A 1 148 ? -14.406 -5.915 9.962 1.00 83.19 148 PRO A N 1
ATOM 1115 C CA . PRO A 1 148 ? -13.333 -5.248 9.237 1.00 83.19 148 PRO A CA 1
ATOM 1116 C C . PRO A 1 148 ? -13.769 -4.875 7.823 1.00 83.19 148 PRO A C 1
ATOM 1118 O O . PRO A 1 148 ? -14.424 -5.648 7.127 1.00 83.19 148 PRO A O 1
ATOM 1121 N N . GLU A 1 149 ? -13.373 -3.691 7.365 1.00 87.06 149 GLU A N 1
ATOM 1122 C CA . GLU A 1 149 ? -13.650 -3.262 5.996 1.00 87.06 149 GLU A CA 1
ATOM 1123 C C . GLU A 1 149 ? -12.434 -3.484 5.106 1.00 87.06 149 GLU A C 1
ATOM 1125 O O . GLU A 1 149 ? -11.346 -2.982 5.396 1.00 87.06 149 GLU A O 1
ATOM 1130 N N . ALA A 1 150 ? -12.646 -4.175 3.989 1.00 89.12 150 ALA A N 1
ATOM 1131 C CA . ALA A 1 150 ? -11.608 -4.500 3.026 1.00 89.12 150 ALA A CA 1
ATOM 1132 C C . ALA A 1 150 ? -11.759 -3.716 1.714 1.00 89.12 150 ALA A C 1
ATOM 1134 O O . ALA A 1 150 ? -12.863 -3.484 1.223 1.00 89.12 150 ALA A O 1
ATOM 1135 N N . TRP A 1 151 ? -10.623 -3.359 1.118 1.00 92.38 151 TRP A N 1
ATOM 1136 C CA . TRP A 1 151 ? -10.507 -2.777 -0.218 1.00 92.38 151 TRP A CA 1
ATOM 1137 C C . TRP A 1 151 ? -9.528 -3.605 -1.063 1.00 92.38 151 TRP A C 1
ATOM 1139 O O . TRP A 1 151 ? -8.509 -4.044 -0.522 1.00 92.38 151 TRP A O 1
ATOM 1149 N N . PRO A 1 152 ? -9.764 -3.781 -2.377 1.00 90.75 152 PRO A N 1
ATOM 1150 C CA . PRO A 1 152 ? -10.909 -3.287 -3.158 1.00 90.75 152 PRO A CA 1
ATOM 1151 C C . PRO A 1 152 ? -12.198 -4.080 -2.922 1.00 90.75 152 PRO A C 1
ATOM 1153 O O . PRO A 1 152 ? -13.289 -3.535 -3.048 1.00 90.75 152 PRO A O 1
ATOM 1156 N N . SER A 1 153 ? -12.066 -5.339 -2.522 1.00 90.75 153 SER A N 1
ATOM 1157 C CA . SER A 1 153 ? -13.141 -6.177 -2.005 1.00 90.75 153 SER A CA 1
ATOM 1158 C C . SER A 1 153 ? -12.554 -7.147 -0.986 1.00 90.75 153 SER A C 1
ATOM 1160 O O . SER A 1 153 ? -11.340 -7.375 -0.970 1.00 90.75 153 SER A O 1
ATOM 1162 N N . ALA A 1 154 ? -13.400 -7.751 -0.155 1.00 87.00 154 ALA A N 1
ATOM 1163 C CA . ALA A 1 154 ? -12.935 -8.744 0.805 1.00 87.00 154 ALA A CA 1
ATOM 1164 C C . ALA A 1 154 ? -12.316 -9.975 0.128 1.00 87.00 154 ALA A C 1
ATOM 1166 O O . ALA A 1 154 ? -11.305 -10.478 0.604 1.00 87.00 154 ALA A O 1
ATOM 1167 N N . ALA A 1 155 ? -12.848 -10.400 -1.023 1.00 87.44 155 ALA A N 1
ATOM 1168 C CA . ALA A 1 155 ? -12.292 -11.510 -1.793 1.00 87.44 155 ALA A CA 1
ATOM 1169 C C . ALA A 1 155 ? -10.880 -11.203 -2.324 1.00 87.44 155 ALA A C 1
ATOM 1171 O O . ALA A 1 155 ? -9.973 -12.022 -2.184 1.00 87.44 155 ALA A O 1
ATOM 1172 N N . VAL A 1 156 ? -10.667 -10.004 -2.885 1.00 88.44 156 VAL A N 1
ATOM 1173 C CA . VAL A 1 156 ? -9.343 -9.599 -3.387 1.00 88.44 156 VAL A CA 1
ATOM 1174 C C . VAL A 1 156 ? -8.355 -9.432 -2.239 1.00 88.44 156 VAL A C 1
ATOM 1176 O O . VAL A 1 156 ? -7.231 -9.917 -2.338 1.00 88.44 156 VAL A O 1
ATOM 1179 N N . ALA A 1 157 ? -8.771 -8.803 -1.136 1.00 89.00 157 ALA A N 1
ATOM 1180 C CA . ALA A 1 157 ? -7.933 -8.695 0.051 1.00 89.00 157 ALA A CA 1
ATOM 1181 C C . ALA A 1 157 ? -7.559 -10.083 0.585 1.00 89.00 157 ALA A C 1
ATOM 1183 O O . ALA A 1 157 ? -6.386 -10.363 0.788 1.00 89.00 157 ALA A O 1
ATOM 1184 N N . HIS A 1 158 ? -8.523 -10.993 0.723 1.00 87.69 158 HIS A N 1
ATOM 1185 C CA . HIS A 1 158 ? -8.259 -12.355 1.179 1.00 87.69 158 HIS A CA 1
ATOM 1186 C C . HIS A 1 158 ? -7.264 -13.093 0.273 1.00 87.69 158 HIS A C 1
ATOM 1188 O O . HIS A 1 158 ? -6.346 -13.744 0.780 1.00 87.69 158 HIS A O 1
ATOM 1194 N N . ARG A 1 159 ? -7.417 -12.980 -1.055 1.00 91.25 159 ARG A N 1
ATOM 1195 C CA . ARG A 1 159 ? -6.489 -13.565 -2.031 1.00 91.25 159 ARG A CA 1
ATOM 1196 C C . ARG A 1 159 ? -5.075 -13.014 -1.846 1.00 91.25 159 ARG A C 1
ATOM 1198 O O . ARG A 1 159 ? -4.168 -13.794 -1.576 1.00 91.25 159 ARG A O 1
ATOM 1205 N N . LEU A 1 160 ? -4.904 -11.693 -1.908 1.00 89.94 160 LEU A N 1
ATOM 1206 C CA . LEU A 1 160 ? -3.590 -11.046 -1.810 1.00 89.94 160 LEU A CA 1
ATOM 1207 C C . LEU A 1 160 ? -2.917 -11.305 -0.452 1.00 89.94 160 LEU A C 1
ATOM 1209 O O . LEU A 1 160 ? -1.731 -11.604 -0.389 1.00 89.94 160 LEU A O 1
ATOM 1213 N N . LEU A 1 161 ? -3.672 -11.290 0.649 1.00 86.75 161 LEU A N 1
ATOM 1214 C CA . LEU A 1 161 ? -3.151 -11.646 1.975 1.00 86.75 161 LEU A CA 1
ATOM 1215 C C . LEU A 1 161 ? -2.785 -13.135 2.098 1.00 86.75 161 LEU A C 1
ATOM 1217 O O . LEU A 1 161 ? -1.967 -13.525 2.935 1.00 86.75 161 LEU A O 1
ATOM 1221 N N . SER A 1 162 ? -3.413 -13.996 1.300 1.00 85.81 162 SER A N 1
ATOM 1222 C CA . SER A 1 162 ? -3.078 -15.420 1.236 1.00 85.81 162 SER A CA 1
ATOM 1223 C C . SER A 1 162 ? -1.833 -15.688 0.431 1.00 85.81 162 SER A C 1
ATOM 1225 O O . SER A 1 162 ? -0.961 -16.397 0.924 1.00 85.81 162 SER A O 1
ATOM 1227 N N . GLU A 1 163 ? -1.708 -15.049 -0.722 1.00 87.31 163 GLU A N 1
ATOM 1228 C CA . GLU A 1 163 ? -0.477 -15.050 -1.501 1.00 87.31 163 GLU A CA 1
ATOM 1229 C C . GLU A 1 163 ? 0.691 -14.538 -0.652 1.00 87.31 163 GLU A C 1
ATOM 1231 O O . GLU A 1 163 ? 1.719 -15.201 -0.593 1.00 87.31 163 GLU A O 1
ATOM 1236 N N . TYR A 1 164 ? 0.513 -13.448 0.108 1.00 83.44 164 TYR A N 1
ATOM 1237 C CA . TYR A 1 164 ? 1.573 -12.886 0.957 1.00 83.44 164 TYR A CA 1
ATOM 1238 C C . TYR A 1 164 ? 2.083 -13.882 1.995 1.00 83.44 164 TYR A C 1
ATOM 1240 O O . TYR A 1 164 ? 3.287 -14.060 2.148 1.00 83.44 164 TYR A O 1
ATOM 1248 N N . LYS A 1 165 ? 1.160 -14.547 2.701 1.00 80.12 165 LYS A N 1
ATOM 1249 C CA . LYS A 1 165 ? 1.498 -15.527 3.742 1.00 80.12 165 LYS A CA 1
ATOM 1250 C C . LYS A 1 165 ? 2.245 -16.743 3.180 1.00 80.12 165 LYS A C 1
ATOM 1252 O O . LYS A 1 165 ? 3.002 -17.365 3.913 1.00 80.12 165 LYS A O 1
ATOM 1257 N N . ASN A 1 166 ? 2.004 -17.078 1.915 1.00 80.62 166 ASN A N 1
ATOM 1258 C CA . ASN A 1 166 ? 2.573 -18.249 1.255 1.00 80.62 166 ASN A CA 1
ATOM 1259 C C . ASN A 1 166 ? 3.843 -17.930 0.449 1.00 80.62 166 ASN A C 1
ATOM 1261 O O . ASN A 1 166 ? 4.406 -18.834 -0.168 1.00 80.62 166 ASN A O 1
ATOM 1265 N N . LEU A 1 167 ? 4.291 -16.671 0.417 1.00 74.56 167 LEU A N 1
ATOM 1266 C CA . LEU A 1 167 ? 5.571 -16.331 -0.192 1.00 74.56 167 LEU A CA 1
ATOM 1267 C C . LEU A 1 167 ? 6.715 -16.929 0.640 1.00 74.56 167 LEU A C 1
ATOM 1269 O O . LEU A 1 167 ? 6.654 -16.867 1.871 1.00 74.56 167 LEU A O 1
ATOM 1273 N N . PRO A 1 168 ? 7.775 -17.461 -0.002 1.00 66.19 168 PRO A N 1
ATOM 1274 C CA . PRO A 1 168 ? 9.005 -17.797 0.703 1.00 66.19 168 PRO A CA 1
ATOM 1275 C C . PRO A 1 168 ? 9.465 -16.569 1.488 1.00 66.19 168 PRO A C 1
ATOM 1277 O O . PRO A 1 168 ? 9.392 -15.450 0.971 1.00 66.19 168 PRO A O 1
ATOM 1280 N N . GLU A 1 169 ? 9.919 -16.756 2.726 1.00 58.62 169 GLU A N 1
ATOM 1281 C CA . GLU A 1 169 ? 10.441 -15.669 3.551 1.00 58.62 169 GLU A CA 1
ATOM 1282 C C . GLU A 1 169 ? 11.726 -15.100 2.926 1.00 58.62 169 GLU A C 1
ATOM 1284 O O . GLU A 1 169 ? 12.838 -15.393 3.344 1.00 58.62 169 GLU A O 1
ATOM 1289 N N . PHE A 1 170 ? 11.596 -14.221 1.933 1.00 52.66 170 PHE A N 1
ATOM 1290 C CA . PHE A 1 170 ? 12.696 -13.386 1.450 1.00 52.66 170 PHE A CA 1
ATOM 1291 C C . PHE A 1 170 ? 12.988 -12.222 2.412 1.00 52.66 170 PHE A C 1
ATOM 1293 O O . PHE A 1 170 ? 13.742 -11.321 2.057 1.00 52.66 170 PHE A O 1
ATOM 1300 N N . GLN A 1 171 ? 12.409 -12.235 3.623 1.00 52.66 171 GLN A N 1
ATOM 1301 C CA . GLN A 1 171 ? 12.299 -11.131 4.593 1.00 52.66 171 GLN A CA 1
ATOM 1302 C C . GLN A 1 171 ? 13.624 -10.451 5.000 1.00 52.66 171 GLN A C 1
ATOM 1304 O O . GLN A 1 171 ? 13.588 -9.476 5.742 1.00 52.66 171 GLN A O 1
ATOM 1309 N N . ASN A 1 172 ? 14.774 -10.907 4.501 1.00 51.84 172 ASN A N 1
ATOM 1310 C CA . ASN A 1 172 ? 16.094 -10.437 4.905 1.00 51.84 172 ASN A CA 1
ATOM 1311 C C . ASN A 1 172 ? 16.947 -9.816 3.789 1.00 51.84 172 ASN A C 1
ATOM 1313 O O . ASN A 1 172 ? 18.057 -9.389 4.089 1.00 51.84 172 ASN A O 1
ATOM 1317 N N . VAL A 1 173 ? 16.485 -9.741 2.535 1.00 57.97 173 VAL A N 1
ATOM 1318 C CA . VAL A 1 173 ? 17.250 -9.011 1.506 1.00 57.97 173 VAL A CA 1
ATOM 1319 C C . VAL A 1 173 ? 16.937 -7.522 1.630 1.00 57.97 173 VAL A C 1
ATOM 1321 O O . VAL A 1 173 ? 15.811 -7.104 1.354 1.00 57.97 173 VAL A O 1
ATOM 1324 N N . LYS A 1 174 ? 17.905 -6.718 2.080 1.00 60.16 174 LYS A N 1
ATOM 1325 C CA . LYS A 1 174 ? 17.699 -5.276 2.238 1.00 60.16 174 LYS A CA 1
ATOM 1326 C C . LYS A 1 174 ? 17.667 -4.606 0.864 1.00 60.16 174 LYS A C 1
ATOM 1328 O O . LYS A 1 174 ? 18.306 -5.060 -0.081 1.00 60.16 174 LYS A O 1
ATOM 1333 N N . GLU A 1 175 ? 16.941 -3.491 0.760 1.00 65.00 175 GLU A N 1
ATOM 1334 C CA . GLU A 1 175 ? 16.912 -2.667 -0.464 1.00 65.00 175 GLU A CA 1
ATOM 1335 C C . GLU A 1 175 ? 18.336 -2.213 -0.857 1.00 65.00 175 GLU A C 1
ATOM 1337 O O . GLU A 1 175 ? 18.652 -2.137 -2.040 1.00 65.00 175 GLU A O 1
ATOM 1342 N N . GLU A 1 176 ? 19.212 -2.030 0.137 1.00 67.44 176 GLU A N 1
ATOM 1343 C CA . GLU A 1 176 ? 20.642 -1.728 -0.014 1.00 67.44 176 GLU A CA 1
ATOM 1344 C C . GLU A 1 176 ? 21.413 -2.864 -0.712 1.00 67.44 176 GLU A C 1
ATOM 1346 O O . GLU A 1 176 ? 22.119 -2.607 -1.685 1.00 67.44 176 GLU A O 1
ATOM 1351 N N . ASP A 1 177 ? 21.206 -4.120 -0.296 1.00 72.44 177 ASP A N 1
ATOM 1352 C CA . ASP A 1 177 ? 21.872 -5.294 -0.885 1.00 72.44 177 ASP A CA 1
ATOM 1353 C C . ASP A 1 177 ? 21.472 -5.479 -2.364 1.00 72.44 177 ASP A C 1
ATOM 1355 O O . ASP A 1 177 ? 22.274 -5.881 -3.212 1.00 72.44 177 ASP A O 1
ATOM 1359 N N . LEU A 1 178 ? 20.217 -5.157 -2.703 1.00 74.75 178 LEU A N 1
ATOM 1360 C CA . LEU A 1 178 ? 19.716 -5.208 -4.080 1.00 74.75 178 LEU A CA 1
ATOM 1361 C C . LEU A 1 178 ? 20.263 -4.069 -4.948 1.00 74.75 178 LEU A C 1
ATOM 1363 O O . LEU A 1 178 ? 20.528 -4.285 -6.134 1.00 74.75 178 LEU A O 1
ATOM 1367 N N . ASP A 1 179 ? 20.428 -2.871 -4.386 1.00 77.62 179 ASP A N 1
ATOM 1368 C CA . ASP A 1 179 ? 21.026 -1.738 -5.094 1.00 77.62 179 ASP A CA 1
ATOM 1369 C C . ASP A 1 179 ? 22.530 -1.968 -5.352 1.00 77.62 179 ASP A C 1
ATOM 1371 O O . ASP A 1 179 ? 23.005 -1.655 -6.447 1.00 77.62 179 ASP A O 1
ATOM 1375 N N . GLU A 1 180 ? 23.263 -2.597 -4.423 1.00 84.88 180 GLU A N 1
ATOM 1376 C CA . GLU A 1 180 ? 24.656 -3.021 -4.642 1.00 84.88 180 GLU A CA 1
ATOM 1377 C C . GLU A 1 180 ? 24.777 -4.046 -5.777 1.00 84.88 180 GLU A C 1
ATOM 1379 O O . GLU A 1 180 ? 25.571 -3.863 -6.707 1.00 84.88 180 GLU A O 1
ATOM 1384 N N . LEU A 1 181 ? 23.945 -5.094 -5.759 1.00 86.12 181 LEU A N 1
ATOM 1385 C CA . LEU A 1 181 ? 23.912 -6.094 -6.831 1.00 86.12 181 LEU A CA 1
ATOM 1386 C C . LEU A 1 181 ? 23.572 -5.463 -8.185 1.00 86.12 181 LEU A C 1
ATOM 1388 O O . LEU A 1 181 ? 24.155 -5.822 -9.211 1.00 86.12 181 LEU A O 1
ATOM 1392 N N . ARG A 1 182 ? 22.655 -4.494 -8.202 1.00 88.62 182 ARG A N 1
ATOM 1393 C CA . ARG A 1 182 ? 22.296 -3.765 -9.418 1.00 88.62 182 ARG A CA 1
ATOM 1394 C C . ARG A 1 182 ? 23.468 -2.948 -9.960 1.00 88.62 182 ARG A C 1
ATOM 1396 O O . ARG A 1 182 ? 23.723 -3.011 -11.162 1.00 88.62 182 ARG A O 1
ATOM 1403 N N . LEU A 1 183 ? 24.180 -2.213 -9.105 1.00 90.31 183 LEU A N 1
ATOM 1404 C CA . LEU A 1 183 ? 25.362 -1.443 -9.505 1.00 90.31 183 LEU A CA 1
ATOM 1405 C C . LEU A 1 183 ? 26.451 -2.349 -10.088 1.00 90.31 183 LEU A C 1
ATOM 1407 O O . LEU A 1 183 ? 27.052 -2.008 -11.106 1.00 90.31 183 LEU A O 1
ATOM 1411 N N . LEU A 1 184 ? 26.659 -3.528 -9.497 1.00 92.50 184 LEU A N 1
ATOM 1412 C CA . LEU A 1 184 ? 27.618 -4.507 -10.002 1.00 92.50 184 LEU A CA 1
ATOM 1413 C C . LEU A 1 184 ? 27.243 -5.009 -11.405 1.00 92.50 184 LEU A C 1
ATOM 1415 O O . LEU A 1 184 ? 28.100 -5.089 -12.286 1.00 92.50 184 LEU A O 1
ATOM 1419 N N . ILE A 1 185 ? 25.964 -5.315 -11.639 1.00 93.38 185 ILE A N 1
ATOM 1420 C CA . ILE A 1 185 ? 25.476 -5.730 -12.962 1.00 93.38 185 ILE A CA 1
ATOM 1421 C C . ILE A 1 185 ? 25.664 -4.601 -13.982 1.00 93.38 185 ILE A C 1
ATOM 1423 O O . ILE A 1 185 ? 26.164 -4.848 -15.080 1.00 93.38 185 ILE A O 1
ATOM 1427 N N . GLU A 1 186 ? 25.304 -3.365 -13.628 1.00 94.50 186 GLU A N 1
ATOM 1428 C CA . GLU A 1 186 ? 25.467 -2.198 -14.506 1.00 94.50 186 GLU A CA 1
ATOM 1429 C C . GLU A 1 186 ? 26.946 -1.963 -14.866 1.00 94.50 186 GLU A C 1
ATOM 1431 O O . GLU A 1 186 ? 27.267 -1.711 -16.032 1.00 94.50 186 GLU A O 1
ATOM 1436 N N . GLN A 1 187 ? 27.856 -2.122 -13.902 1.00 94.94 187 GLN A N 1
ATOM 1437 C CA . GLN A 1 187 ? 29.297 -2.009 -14.121 1.00 94.94 187 GLN A CA 1
ATOM 1438 C C . GLN A 1 187 ? 29.824 -3.113 -15.050 1.00 94.94 187 GLN A C 1
ATOM 1440 O O . GLN A 1 187 ? 30.523 -2.819 -16.020 1.00 94.94 187 GLN A O 1
ATOM 1445 N N . ASN A 1 188 ? 29.428 -4.367 -14.821 1.00 95.62 188 ASN A N 1
ATOM 1446 C CA . ASN A 1 188 ? 29.829 -5.492 -15.667 1.00 95.62 188 ASN A CA 1
ATOM 1447 C C . ASN A 1 188 ? 29.344 -5.321 -17.114 1.00 95.62 188 ASN A C 1
ATOM 1449 O O . ASN A 1 188 ? 30.097 -5.572 -18.055 1.00 95.62 188 ASN A O 1
ATOM 1453 N N . LEU A 1 189 ? 28.106 -4.853 -17.310 1.00 96.56 189 LEU A N 1
ATOM 1454 C CA . LEU A 1 189 ? 27.570 -4.566 -18.644 1.00 96.56 189 LEU A CA 1
ATOM 1455 C C . LEU A 1 189 ? 28.369 -3.468 -19.352 1.00 96.56 189 LEU A C 1
ATOM 1457 O O . LEU A 1 189 ? 28.665 -3.588 -20.543 1.00 96.56 189 LEU A O 1
ATOM 1461 N N . LYS A 1 190 ? 28.758 -2.420 -18.619 1.00 96.25 190 LYS A N 1
ATOM 1462 C CA . LYS A 1 190 ? 29.591 -1.337 -19.148 1.00 96.25 190 LYS A CA 1
ATOM 1463 C C . LYS A 1 190 ? 30.965 -1.845 -19.586 1.00 96.25 190 LYS A C 1
ATOM 1465 O O . LYS A 1 190 ? 31.413 -1.512 -20.682 1.00 96.25 190 LYS A O 1
ATOM 1470 N N . ASP A 1 191 ? 31.605 -2.679 -18.774 1.00 96.56 191 ASP A N 1
ATOM 1471 C CA . ASP A 1 191 ? 32.924 -3.233 -19.086 1.00 96.56 191 ASP A CA 1
ATOM 1472 C C . ASP A 1 191 ? 32.876 -4.185 -20.283 1.00 96.56 191 ASP A C 1
ATOM 1474 O O . ASP A 1 191 ? 33.737 -4.118 -21.164 1.00 96.56 191 ASP A O 1
ATOM 1478 N N . ILE A 1 192 ? 31.834 -5.018 -20.378 1.00 96.75 192 ILE A N 1
ATOM 1479 C CA . ILE A 1 192 ? 31.590 -5.852 -21.561 1.00 96.75 192 ILE A CA 1
ATOM 1480 C C . ILE A 1 192 ? 31.449 -4.972 -22.804 1.00 96.75 192 ILE A C 1
ATOM 1482 O O . ILE A 1 192 ? 32.122 -5.220 -23.804 1.00 96.75 192 ILE A O 1
ATOM 1486 N N . ASN A 1 193 ? 30.636 -3.915 -22.741 1.00 95.44 193 ASN A N 1
ATOM 1487 C CA . ASN A 1 193 ? 30.419 -3.037 -23.885 1.00 95.44 193 ASN A CA 1
ATOM 1488 C C . ASN A 1 193 ? 31.717 -2.346 -24.340 1.00 95.44 193 ASN A C 1
ATOM 1490 O O . ASN A 1 193 ? 32.011 -2.285 -25.533 1.00 95.44 193 ASN A O 1
ATOM 1494 N N . ASN A 1 194 ? 32.546 -1.896 -23.395 1.00 96.44 194 ASN A N 1
ATOM 1495 C CA . ASN A 1 194 ? 33.852 -1.306 -23.695 1.00 96.44 194 ASN A CA 1
ATOM 1496 C C . ASN A 1 194 ? 34.790 -2.303 -24.390 1.00 96.44 194 ASN A C 1
ATOM 1498 O O . ASN A 1 194 ? 35.465 -1.948 -25.358 1.00 96.44 194 ASN A O 1
ATOM 1502 N N . ARG A 1 195 ? 34.812 -3.562 -23.933 1.00 96.38 195 ARG A N 1
ATOM 1503 C CA . ARG A 1 195 ? 35.620 -4.625 -24.551 1.00 96.38 195 ARG A CA 1
ATOM 1504 C C . ARG A 1 195 ? 35.163 -4.933 -25.973 1.00 96.38 195 ARG A C 1
ATOM 1506 O O . ARG A 1 195 ? 36.005 -5.063 -26.858 1.00 96.38 195 ARG A O 1
ATOM 1513 N N . VAL A 1 196 ? 33.853 -5.003 -26.207 1.00 96.69 196 VAL A N 1
ATOM 1514 C CA . VAL A 1 196 ? 33.285 -5.176 -27.554 1.00 96.69 196 VAL A CA 1
ATOM 1515 C C . VAL A 1 196 ? 33.715 -4.015 -28.456 1.00 96.69 196 VAL A C 1
ATOM 1517 O O . VAL A 1 196 ? 34.224 -4.254 -29.549 1.00 96.69 196 VAL A O 1
ATOM 1520 N N . HIS A 1 197 ? 33.606 -2.766 -27.995 1.00 95.81 197 HIS A N 1
ATOM 1521 C CA . HIS A 1 197 ? 34.056 -1.607 -28.772 1.00 95.81 197 HIS A CA 1
ATOM 1522 C C . HIS A 1 197 ? 35.555 -1.642 -29.096 1.00 95.81 197 HIS A C 1
ATOM 1524 O O . HIS A 1 197 ? 35.939 -1.335 -30.224 1.00 95.81 197 HIS A O 1
ATOM 1530 N N . ALA A 1 198 ? 36.404 -2.040 -28.146 1.00 95.75 198 ALA A N 1
ATOM 1531 C CA . ALA A 1 198 ? 37.842 -2.162 -28.379 1.00 95.75 198 ALA A CA 1
ATOM 1532 C C . ALA A 1 198 ? 38.163 -3.202 -29.466 1.00 95.75 198 ALA A C 1
ATOM 1534 O O . ALA A 1 198 ? 38.985 -2.935 -30.342 1.00 95.75 198 ALA A O 1
ATOM 1535 N N . LEU A 1 199 ? 37.476 -4.350 -29.450 1.00 95.19 199 LEU A N 1
ATOM 1536 C CA . LEU A 1 199 ? 37.628 -5.391 -30.470 1.00 95.19 199 LEU A CA 1
ATOM 1537 C C . LEU A 1 199 ? 37.167 -4.917 -31.853 1.00 95.19 199 LEU A C 1
ATOM 1539 O O . LEU A 1 199 ? 37.867 -5.141 -32.837 1.00 95.19 199 LEU A O 1
ATOM 1543 N N . ILE A 1 200 ? 36.031 -4.216 -31.928 1.00 95.62 200 ILE A N 1
ATOM 1544 C CA . ILE A 1 200 ? 35.533 -3.626 -33.180 1.00 95.62 200 ILE A CA 1
ATOM 1545 C C . ILE A 1 200 ? 36.557 -2.634 -33.746 1.00 95.62 200 ILE A C 1
ATOM 1547 O O . ILE A 1 200 ? 36.902 -2.706 -34.923 1.00 95.62 200 ILE A O 1
ATOM 1551 N N . ASN A 1 201 ? 37.085 -1.736 -32.912 1.00 93.31 201 ASN A N 1
ATOM 1552 C CA . ASN A 1 201 ? 38.072 -0.748 -33.343 1.00 93.31 201 ASN A CA 1
ATOM 1553 C C . ASN A 1 201 ? 39.375 -1.407 -33.816 1.00 93.31 201 ASN A C 1
ATOM 1555 O O . ASN A 1 201 ? 39.917 -1.008 -34.844 1.00 93.31 201 ASN A O 1
ATOM 1559 N N . ALA A 1 202 ? 39.859 -2.432 -33.108 1.00 92.00 202 ALA A N 1
ATOM 1560 C CA . ALA A 1 202 ? 41.037 -3.193 -33.518 1.00 92.00 202 ALA A CA 1
ATOM 1561 C C . ALA A 1 202 ? 40.833 -3.878 -34.880 1.00 92.00 202 ALA A C 1
ATOM 1563 O O . ALA A 1 202 ? 41.714 -3.802 -35.732 1.00 92.00 202 ALA A O 1
ATOM 1564 N N . HIS A 1 203 ? 39.657 -4.467 -35.120 1.00 90.44 203 HIS A N 1
ATOM 1565 C CA . HIS A 1 203 ? 39.310 -5.078 -36.405 1.00 90.44 203 HIS A CA 1
ATOM 1566 C C . HIS A 1 203 ? 39.284 -4.054 -37.554 1.00 90.44 203 HIS A C 1
ATOM 1568 O O . HIS A 1 203 ? 39.846 -4.302 -38.618 1.00 90.44 203 HIS A O 1
ATOM 1574 N N . VAL A 1 204 ? 38.699 -2.871 -37.328 1.00 89.88 204 VAL A N 1
ATOM 1575 C CA . VAL A 1 204 ? 38.685 -1.776 -38.316 1.00 89.88 204 VAL A CA 1
ATOM 1576 C C . VAL A 1 204 ? 40.097 -1.273 -38.630 1.00 89.88 204 VAL A C 1
ATOM 1578 O O . VAL A 1 204 ? 40.386 -0.940 -39.777 1.00 89.88 204 VAL A O 1
ATOM 1581 N N . LEU A 1 205 ? 40.976 -1.196 -37.626 1.00 83.94 205 LEU A N 1
ATOM 1582 C CA . LEU A 1 205 ? 42.366 -0.776 -37.817 1.00 83.94 205 LEU A CA 1
ATOM 1583 C C . LEU A 1 205 ? 43.180 -1.823 -38.584 1.00 83.94 205 LEU A C 1
ATOM 1585 O O . LEU A 1 205 ? 43.926 -1.449 -39.485 1.00 83.94 205 LEU A O 1
ATOM 1589 N N . TRP A 1 206 ? 42.988 -3.110 -38.285 1.00 76.75 206 TRP A N 1
ATOM 1590 C CA . TRP A 1 206 ? 43.613 -4.208 -39.029 1.00 76.75 206 TRP A CA 1
ATOM 1591 C C . TRP A 1 206 ? 43.202 -4.206 -40.505 1.00 76.75 206 TRP A C 1
ATOM 1593 O O . TRP A 1 206 ? 44.064 -4.251 -41.375 1.00 76.75 206 TRP A O 1
ATOM 1603 N N . GLY A 1 207 ? 41.912 -4.027 -40.809 1.00 74.31 207 GLY A N 1
ATOM 1604 C CA . GLY A 1 207 ? 41.433 -3.951 -42.196 1.00 74.31 207 GLY A CA 1
ATOM 1605 C C . GLY A 1 207 ? 41.935 -2.735 -42.992 1.00 74.31 207 GLY A C 1
ATOM 1606 O O . GLY A 1 207 ? 41.802 -2.710 -44.211 1.00 74.31 207 GLY A O 1
ATOM 1607 N N . LYS A 1 208 ? 42.518 -1.723 -42.332 1.00 70.38 208 LYS A N 1
ATOM 1608 C CA . LYS A 1 208 ? 43.137 -0.555 -42.987 1.00 70.38 208 LYS A CA 1
ATOM 1609 C C . LYS A 1 208 ? 44.627 -0.728 -43.291 1.00 70.38 208 LYS A C 1
ATOM 1611 O O . LYS A 1 208 ? 45.162 0.095 -44.021 1.00 70.38 208 LYS A O 1
ATOM 1616 N N . GLN A 1 209 ? 45.298 -1.734 -42.725 1.00 62.00 209 GLN A N 1
ATOM 1617 C CA . GLN A 1 209 ? 46.718 -2.011 -42.989 1.00 62.00 209 GLN A CA 1
ATOM 1618 C C . GLN A 1 209 ? 46.940 -2.953 -44.184 1.00 62.00 209 GLN A C 1
ATOM 1620 O O . GLN A 1 209 ? 48.075 -3.101 -44.623 1.00 62.00 209 GLN A O 1
ATOM 1625 N N . GLU A 1 210 ? 45.879 -3.566 -44.714 1.00 56.72 210 GLU A N 1
ATOM 1626 C CA . GLU A 1 210 ? 45.936 -4.521 -45.833 1.00 56.72 210 GLU A CA 1
ATOM 1627 C C . GLU A 1 210 ? 45.648 -3.894 -47.219 1.00 56.72 210 GLU A C 1
ATOM 1629 O O . GLU A 1 210 ? 45.475 -4.629 -48.190 1.00 56.72 210 GLU A O 1
ATOM 1634 N N . TYR A 1 211 ? 45.629 -2.557 -47.333 1.00 52.44 211 TYR A N 1
ATOM 1635 C CA . TYR A 1 211 ? 45.470 -1.809 -48.595 1.00 52.44 211 TYR A CA 1
ATOM 1636 C C . TYR A 1 211 ? 46.590 -0.793 -48.815 1.00 52.44 211 TYR A C 1
ATOM 1638 O O . TYR A 1 211 ? 46.972 -0.116 -47.833 1.00 52.44 211 TYR A O 1
#

InterPro domains:
  IPR002100 Transcription factor, MADS-box [PF00319] (10-51)
  IPR002100 Transcription factor, MADS-box [PF00319] (101-143)
  IPR002100 Transcription factor, MADS-box [PR00404] (94-114)
  IPR002100 Transcription factor, MADS-box [PR00404] (114-129)
  IPR002100 Transcription factor, MADS-box [PR00404] (129-150)
  IPR002100 Transcription factor, MADS-box [PS50066] (1-51)
  IPR002100 Transcription factor, MADS-box [PS50066] (95-143)
  IPR002100 Transcription factor, MADS-box [SM00432] (1-61)
  IPR002100 Transcription factor, MADS-box [SM00432] (92-153)
  IPR036879 Transcription factor, MADS-box superfamily [G3DSA:3.40.1810.10] (13-86)
  IPR036879 Transcription factor, MADS-box superfamily [G3DSA:3.40.1810.10] (105-183)
  IPR036879 Transcription factor, MADS-box superfamily [SSF55455] (1-78)
  IPR036879 Transcription factor, MADS-box superfamily [SSF55455] (95-172)

pLDDT: mean 78.53, std 15.88, range [32.19, 96.75]

Organism: Hibiscus syriacus (NCBI:txid106335)

Mean predicted aligned error: 12.34 Å

Foldseek 3Di:
DDDDDDDLAADPDLVVLLVVLVVLVVVLLVLQLLLCFAQVKQKKKWWFQVSRDVAIDIPPDPVSVVVVLVVLLPDDPVQQADDPPPDDDDDDDDDDDDSHYDPDPVVSVVCNVVSVVVSLVSVSSSCRHNVTDMKMWIGHHPPDPHGIDMPPGSVSVNVVSVVNVPDDCPVPCDPVNVVVVVVVVVVVVVVVVVVVVVVVVVVVVVVVVVD